Protein AF-A6R7J9-F1 (afdb_monomer_lite)

Sequence (308 aa):
MDLDALAGVVAYAHTGDSVMTVTAAVDRITIEHTLKEICDLELSGQVTYATGRSSMEISLQVAKAPVNGQPVKEEDVLITCAFTMVSLDPVTNTPVAVAPLLVETDEERRLFELGEKNYKAKKQLRTRSLLQQTPNDEESDLIHAMWTKEMAYLNPQNPVARPKNLMHMKETILKSAQIMQPQYRNRHNFMIFGGYPAEANIRTSLLLAAGSDNNNSSGGGGGTRKFTKVQVRVDSKVRDAEHTTKKPTGVFHYTFLVEKDVQVMPQSYSDFMIWVDAKRRAQNTNKSLLSGIMEKDSLDGIKEGVTE

Foldseek 3Di:
DVVLVVVVVQVCVQFPPQWDKAFPDWDDKDFPDDDPDDADKDKDKHFLEFPQWFKTKMKIWIFGDDDPPDDTDPNRTGIITITIMGIARLPPRHGGGTDGDDQDDPVSVVSHVVVVVVVVVVVVLVCVQCVNDPDDPVLVVVLVVLVVVVVLCVDPPHPDHDDPQEDEPVVLDDDDDDDDDPVQADPSDNHGRPVVVVVVQVVRQVCSLVVVPPDDDDDDDPDDQAKAKDKDKDWDWDADPVDRDIDTPDIDIDIDIHSDRHAYGYDDPVSSSVLVSSVVVLVVVVVVVVVPDDDPVVCVRYDHNSHD

Structure (mmCIF, N/CA/C/O backbone):
data_AF-A6R7J9-F1
#
_entry.id   AF-A6R7J9-F1
#
loop_
_atom_site.group_PDB
_atom_site.id
_atom_site.type_symbol
_atom_site.label_atom_id
_atom_site.label_alt_id
_atom_site.label_comp_id
_atom_site.label_asym_id
_atom_site.label_entity_id
_atom_site.label_seq_id
_atom_site.pdbx_PDB_ins_code
_atom_site.Cartn_x
_atom_site.Cartn_y
_atom_site.Cartn_z
_atom_site.occupancy
_atom_site.B_iso_or_equiv
_atom_site.auth_seq_id
_atom_site.auth_comp_id
_atom_site.auth_asym_id
_atom_site.auth_atom_id
_atom_site.pdbx_PDB_model_num
ATOM 1 N N . MET A 1 1 ? -14.484 0.345 -3.085 1.00 52.28 1 MET A N 1
ATOM 2 C CA . MET A 1 1 ? -14.745 1.626 -2.392 1.00 52.28 1 MET A CA 1
ATOM 3 C C . MET A 1 1 ? -14.965 1.431 -0.890 1.00 52.28 1 MET A C 1
ATOM 5 O O . MET A 1 1 ? -14.496 2.254 -0.113 1.00 52.28 1 MET A O 1
ATOM 9 N N . ASP A 1 2 ? -15.595 0.330 -0.479 1.00 73.81 2 ASP A N 1
ATOM 10 C CA . ASP A 1 2 ? -16.155 0.202 0.875 1.00 73.81 2 ASP A CA 1
ATOM 11 C C . ASP A 1 2 ? -15.130 -0.033 1.991 1.00 73.81 2 ASP A C 1
ATOM 13 O O . ASP A 1 2 ? -15.358 0.401 3.111 1.00 73.81 2 ASP A O 1
ATOM 17 N N . LEU A 1 3 ? -13.964 -0.624 1.698 1.00 85.06 3 LEU A N 1
ATOM 18 C CA . LEU A 1 3 ? -12.911 -0.846 2.704 1.00 85.06 3 LEU A CA 1
ATOM 19 C C . LEU A 1 3 ? -12.325 0.462 3.259 1.00 85.06 3 LEU A C 1
ATOM 21 O O . LEU A 1 3 ? -12.214 0.626 4.466 1.00 85.06 3 LEU A O 1
ATOM 25 N N . ASP A 1 4 ? -11.981 1.417 2.393 1.00 85.94 4 ASP A N 1
ATOM 26 C CA . ASP A 1 4 ? -11.445 2.720 2.826 1.00 85.94 4 ASP A CA 1
ATOM 27 C C . ASP A 1 4 ? -12.518 3.543 3.559 1.00 85.94 4 ASP A C 1
ATOM 29 O O . ASP A 1 4 ? -12.237 4.201 4.559 1.00 85.94 4 ASP A O 1
ATOM 33 N N . ALA A 1 5 ? -13.773 3.452 3.106 1.00 85.44 5 ALA A N 1
ATOM 34 C CA . ALA A 1 5 ? -14.902 4.083 3.779 1.00 85.44 5 ALA A CA 1
ATOM 35 C C . ALA A 1 5 ? -15.141 3.478 5.173 1.00 85.44 5 ALA A C 1
ATOM 37 O O . ALA A 1 5 ? -15.298 4.227 6.135 1.00 85.44 5 ALA A O 1
ATOM 38 N N . LEU A 1 6 ? -15.099 2.147 5.302 1.00 90.19 6 LEU A N 1
ATOM 39 C CA . LEU A 1 6 ? -15.222 1.448 6.580 1.00 90.19 6 LEU A CA 1
ATOM 40 C C . LEU A 1 6 ? -14.063 1.786 7.520 1.00 90.19 6 LEU A C 1
ATOM 42 O O . LEU A 1 6 ? -14.310 2.081 8.685 1.00 90.19 6 LEU A O 1
ATOM 46 N N . ALA A 1 7 ? -12.820 1.826 7.024 1.00 90.88 7 ALA A N 1
ATOM 47 C CA . ALA A 1 7 ? -11.679 2.306 7.808 1.00 90.88 7 ALA A CA 1
ATOM 48 C C . ALA A 1 7 ? -11.922 3.731 8.323 1.00 90.88 7 ALA A C 1
ATOM 50 O O . ALA A 1 7 ? -11.661 4.019 9.488 1.00 90.88 7 ALA A O 1
ATOM 51 N N . GLY A 1 8 ? -12.474 4.608 7.480 1.00 89.50 8 GLY A N 1
ATOM 52 C CA . GLY A 1 8 ? -12.916 5.941 7.876 1.00 89.50 8 GLY A CA 1
ATOM 53 C C . GLY A 1 8 ? -13.951 5.912 9.000 1.00 89.50 8 GLY A C 1
ATOM 54 O O . GLY A 1 8 ? -13.771 6.594 10.003 1.00 89.50 8 GLY A O 1
ATOM 55 N N . VAL A 1 9 ? -15.006 5.104 8.872 1.00 90.62 9 VAL A N 1
ATOM 56 C CA . VAL A 1 9 ? -16.062 4.975 9.892 1.00 90.62 9 VAL A CA 1
ATOM 57 C C . VAL A 1 9 ? -15.499 4.466 11.220 1.00 90.62 9 VAL A C 1
ATOM 59 O O . VAL A 1 9 ? -15.785 5.053 12.259 1.00 90.62 9 VAL A O 1
ATOM 62 N N . VAL A 1 10 ? -14.656 3.430 11.195 1.00 93.06 10 VAL A N 1
ATOM 63 C CA . VAL A 1 10 ? -14.009 2.877 12.397 1.00 93.06 10 VAL A CA 1
ATOM 64 C C . VAL A 1 10 ? -13.070 3.905 13.036 1.00 93.06 10 VAL A C 1
ATOM 66 O O . VAL A 1 10 ? -13.079 4.077 14.253 1.00 93.06 10 VAL A O 1
ATOM 69 N N . ALA A 1 11 ? -12.306 4.644 12.228 1.00 92.19 11 ALA A N 1
ATOM 70 C CA . ALA A 1 11 ? -11.485 5.750 12.712 1.00 92.19 11 ALA A CA 1
ATOM 71 C C . ALA A 1 11 ? -12.328 6.819 13.415 1.00 92.19 11 ALA A C 1
ATOM 73 O O . ALA A 1 11 ? -11.995 7.223 14.525 1.00 92.19 11 ALA A O 1
ATOM 74 N N . TYR A 1 12 ? -13.412 7.272 12.780 1.00 91.44 12 TYR A N 1
ATOM 75 C CA . TYR A 1 12 ? -14.296 8.289 13.347 1.00 91.44 12 TYR A CA 1
ATOM 76 C C . TYR A 1 12 ? -15.001 7.799 14.613 1.00 91.44 12 TYR A C 1
ATOM 78 O O . TYR A 1 12 ? -15.147 8.577 15.552 1.00 91.44 12 TYR A O 1
ATOM 86 N N . ALA A 1 13 ? -15.360 6.515 14.689 1.00 92.50 13 ALA A N 1
ATOM 87 C CA . ALA A 1 13 ? -15.897 5.916 15.907 1.00 92.50 13 ALA A CA 1
ATOM 88 C C . ALA A 1 13 ? -14.896 5.978 17.077 1.00 92.50 13 ALA A C 1
ATOM 90 O O . ALA A 1 13 ? -15.306 6.182 18.216 1.00 92.50 13 ALA A O 1
ATOM 91 N N . HIS A 1 14 ? -13.590 5.859 16.801 1.00 91.88 14 HIS A N 1
ATOM 92 C CA . HIS A 1 14 ? -12.535 5.965 17.816 1.00 91.88 14 HIS A CA 1
ATOM 93 C C . HIS A 1 14 ? -12.186 7.412 18.186 1.00 91.88 14 HIS A C 1
ATOM 95 O O . HIS A 1 14 ? -11.972 7.728 19.354 1.00 91.88 14 HIS A O 1
ATOM 101 N N . THR A 1 15 ? -12.092 8.310 17.203 1.00 90.25 15 THR A N 1
ATOM 102 C CA . THR A 1 15 ? -11.601 9.681 17.429 1.00 90.25 15 THR A CA 1
ATOM 103 C C . THR A 1 15 ? -12.690 10.699 17.739 1.00 90.25 15 THR A C 1
ATOM 105 O O . THR A 1 15 ? -12.388 11.767 18.269 1.00 90.25 15 THR A O 1
ATOM 108 N N . GLY A 1 16 ? -13.937 10.397 17.382 1.00 87.12 16 GLY A N 1
ATOM 109 C CA . GLY A 1 16 ? -15.054 11.334 17.407 1.00 87.12 16 GLY A CA 1
ATOM 110 C C . GLY A 1 16 ? -15.027 12.366 16.272 1.00 87.12 16 GLY A C 1
ATOM 111 O O . GLY A 1 16 ? -14.099 12.419 15.460 1.00 87.12 16 GLY A O 1
ATOM 112 N N . ASP A 1 17 ? -16.060 13.212 16.250 1.00 82.56 17 ASP A N 1
ATOM 113 C CA . ASP A 1 17 ? -16.329 14.197 15.187 1.00 82.56 17 ASP A CA 1
ATOM 114 C C . ASP A 1 17 ? -15.496 15.487 15.291 1.00 82.56 17 ASP A C 1
ATOM 116 O O . ASP A 1 17 ? -15.553 16.348 14.412 1.00 82.56 17 ASP A O 1
ATOM 120 N N . SER A 1 18 ? -14.734 15.662 16.373 1.00 83.88 18 SER A N 1
ATOM 121 C CA . SER A 1 18 ? -13.951 16.881 16.623 1.00 83.88 18 SER A CA 1
ATOM 122 C C . SER A 1 18 ? -12.690 16.985 15.764 1.00 83.88 18 SER A C 1
ATOM 124 O O . SER A 1 18 ? -12.116 18.069 15.642 1.00 83.88 18 SER A O 1
ATOM 126 N N . VAL A 1 19 ? -12.254 15.876 15.163 1.00 87.38 19 VAL A N 1
ATOM 127 C CA . VAL A 1 19 ? -11.051 15.801 14.332 1.00 87.38 19 VAL A CA 1
ATOM 128 C C . VAL A 1 19 ? -11.388 15.321 12.928 1.00 87.38 19 VAL A C 1
ATOM 130 O O . VAL A 1 19 ? -12.309 14.541 12.708 1.00 87.38 19 VAL A O 1
ATOM 133 N N . MET A 1 20 ? -10.608 15.768 11.951 1.00 87.81 20 MET A N 1
ATOM 134 C CA . MET A 1 20 ? -10.678 15.256 10.591 1.00 87.81 20 MET A CA 1
ATOM 135 C C . MET A 1 20 ? -9.755 14.049 10.461 1.00 87.81 20 MET A C 1
ATOM 137 O O . MET A 1 20 ? -8.537 14.187 10.569 1.00 87.81 20 MET A O 1
ATOM 141 N N . THR A 1 21 ? -10.309 12.879 10.159 1.00 87.56 21 THR A N 1
ATOM 142 C CA . THR A 1 21 ? -9.498 11.688 9.898 1.00 87.56 21 THR A CA 1
ATOM 143 C C . THR A 1 21 ? -9.326 11.456 8.401 1.00 87.56 21 THR A C 1
ATOM 145 O O . THR A 1 21 ? -10.279 11.503 7.622 1.00 87.56 21 THR A O 1
ATOM 148 N N . VAL A 1 22 ? -8.080 11.226 7.987 1.00 86.56 22 VAL A N 1
ATOM 149 C CA . VAL A 1 22 ? -7.712 10.963 6.593 1.00 86.56 22 VAL A CA 1
ATOM 150 C C . VAL A 1 22 ? -6.928 9.663 6.458 1.00 86.56 22 VAL A C 1
ATOM 152 O O . VAL A 1 22 ? -6.146 9.292 7.337 1.00 86.56 22 VAL A O 1
ATOM 155 N N . THR A 1 23 ? -7.101 8.990 5.322 1.00 87.88 23 THR A N 1
ATOM 156 C CA . THR A 1 23 ? -6.300 7.819 4.955 1.00 87.88 23 THR A CA 1
ATOM 157 C C . THR A 1 23 ? -4.888 8.264 4.595 1.00 87.88 23 THR A C 1
ATOM 159 O O . THR A 1 23 ? -4.680 8.960 3.600 1.00 87.88 23 THR A O 1
ATOM 162 N N . ALA A 1 24 ? -3.903 7.868 5.401 1.00 86.50 24 ALA A N 1
ATOM 163 C CA . ALA A 1 24 ? -2.502 8.200 5.158 1.00 86.50 24 ALA A CA 1
ATOM 164 C C . ALA A 1 24 ? -1.786 7.122 4.340 1.00 86.50 24 ALA A C 1
ATOM 166 O O . ALA A 1 24 ? -0.946 7.441 3.498 1.00 86.50 24 ALA A O 1
ATOM 167 N N . ALA A 1 25 ? -2.108 5.851 4.581 1.00 84.31 25 ALA A N 1
ATOM 168 C CA . ALA A 1 25 ? -1.618 4.743 3.778 1.00 84.31 25 ALA A CA 1
ATOM 169 C C . ALA A 1 25 ? -2.614 3.585 3.788 1.00 84.31 25 ALA A C 1
ATOM 171 O O . ALA A 1 25 ? -3.187 3.251 4.823 1.00 84.31 25 ALA A O 1
ATOM 172 N N . VAL A 1 26 ? -2.764 2.948 2.632 1.00 84.44 26 VAL A N 1
ATOM 173 C CA . VAL A 1 26 ? -3.298 1.590 2.541 1.00 84.44 26 VAL A CA 1
ATOM 174 C C . VAL A 1 26 ? -2.088 0.675 2.649 1.00 84.44 26 VAL A C 1
ATOM 176 O O . VAL A 1 26 ? -1.188 0.778 1.814 1.00 84.44 26 VAL A O 1
ATOM 179 N N . ASP A 1 27 ? -2.016 -0.135 3.703 1.00 79.62 27 ASP A N 1
ATOM 180 C CA . ASP A 1 27 ? -0.837 -0.954 3.966 1.00 79.62 27 ASP A CA 1
ATOM 181 C C . ASP A 1 27 ? -0.870 -2.217 3.101 1.00 79.62 27 ASP A C 1
ATOM 183 O O . ASP A 1 27 ? -0.599 -2.171 1.900 1.00 79.62 27 ASP A O 1
ATOM 187 N N . ARG A 1 28 ? -1.199 -3.367 3.693 1.00 77.69 28 ARG A N 1
ATOM 188 C CA . ARG A 1 28 ? -1.314 -4.629 2.969 1.00 77.69 28 ARG A CA 1
ATOM 189 C C . ARG A 1 28 ? -2.776 -5.014 2.851 1.00 77.69 28 ARG A C 1
ATOM 191 O O . ARG A 1 28 ? -3.494 -4.975 3.842 1.00 77.69 28 ARG A O 1
ATOM 198 N N . ILE A 1 29 ? -3.169 -5.413 1.647 1.00 85.88 29 ILE A N 1
ATOM 199 C CA . ILE A 1 29 ? -4.417 -6.118 1.371 1.00 85.88 29 ILE A CA 1
ATOM 200 C C . ILE A 1 29 ? -4.014 -7.534 0.966 1.00 85.88 29 ILE A C 1
ATOM 202 O O . ILE A 1 29 ? -3.345 -7.710 -0.055 1.00 85.88 29 ILE A O 1
ATOM 206 N N . THR A 1 30 ? -4.368 -8.518 1.784 1.00 85.06 30 THR A N 1
ATOM 207 C CA . THR A 1 30 ? -4.180 -9.939 1.489 1.00 85.06 30 THR A CA 1
ATOM 208 C C . THR A 1 30 ? -5.519 -10.523 1.077 1.00 85.06 30 THR A C 1
ATOM 210 O O . THR A 1 30 ? -6.517 -10.308 1.757 1.00 85.06 30 THR A O 1
ATOM 213 N N . ILE A 1 31 ? -5.538 -11.241 -0.042 1.00 84.69 31 ILE A N 1
ATOM 214 C CA . ILE A 1 31 ? -6.676 -12.068 -0.443 1.00 84.69 31 ILE A CA 1
ATOM 215 C C . ILE A 1 31 ? -6.338 -13.479 0.032 1.00 84.69 31 ILE A C 1
ATOM 217 O O . ILE A 1 31 ? -5.467 -14.112 -0.560 1.00 84.69 31 ILE A O 1
ATOM 221 N N . GLU A 1 32 ? -6.968 -13.917 1.117 1.00 83.81 32 GLU A N 1
ATOM 222 C CA . GLU A 1 32 ? -6.729 -15.234 1.723 1.00 83.81 32 GLU A CA 1
ATOM 223 C C . GLU A 1 32 ? -7.465 -16.316 0.921 1.00 83.81 32 GLU A C 1
ATOM 225 O O . GLU A 1 32 ? -6.881 -17.311 0.495 1.00 83.81 32 GLU A O 1
ATOM 230 N N . HIS A 1 33 ? -8.741 -16.068 0.609 1.00 83.69 33 HIS A N 1
ATOM 231 C CA . HIS A 1 33 ? -9.587 -16.997 -0.131 1.00 83.69 33 HIS A CA 1
ATOM 232 C C . HIS A 1 33 ? -10.276 -16.300 -1.306 1.00 83.69 33 HIS A C 1
ATOM 234 O O . HIS A 1 33 ? -10.778 -15.181 -1.208 1.00 83.69 33 HIS A O 1
ATOM 240 N N . THR A 1 34 ? -10.309 -16.977 -2.457 1.00 80.56 34 THR A N 1
ATOM 241 C CA . THR A 1 34 ? -10.980 -16.454 -3.655 1.00 80.56 34 THR A CA 1
ATOM 242 C C . THR A 1 34 ? -12.487 -16.665 -3.557 1.00 80.56 34 THR A C 1
ATOM 244 O O . THR A 1 34 ? -12.948 -17.767 -3.254 1.00 80.56 34 THR A O 1
ATOM 247 N N . LEU A 1 35 ? -13.260 -15.631 -3.889 1.00 79.50 35 LEU A N 1
ATOM 248 C CA . LEU A 1 35 ? -14.710 -15.728 -4.013 1.00 79.50 35 LEU A CA 1
ATOM 249 C C . LEU A 1 35 ? -15.073 -16.580 -5.243 1.00 79.50 35 LEU A C 1
ATOM 251 O O . LEU A 1 35 ? -14.838 -16.168 -6.377 1.00 79.50 35 LEU A O 1
ATOM 255 N N . LYS A 1 36 ? -15.618 -17.780 -5.020 1.00 78.19 36 LYS A N 1
ATOM 256 C CA . LYS A 1 36 ? -16.037 -18.706 -6.093 1.00 78.19 36 LYS A CA 1
ATOM 257 C C . LYS A 1 36 ? -17.532 -18.642 -6.401 1.00 78.19 36 LYS A C 1
ATOM 259 O O . LYS A 1 36 ? -17.952 -19.051 -7.478 1.00 78.19 36 LYS A O 1
ATOM 264 N N . GLU A 1 37 ? -18.322 -18.140 -5.461 1.00 83.19 37 GLU A N 1
ATOM 265 C CA . GLU A 1 37 ? -19.782 -18.184 -5.483 1.00 83.19 37 GLU A CA 1
ATOM 266 C C . GLU A 1 37 ? -20.348 -16.812 -5.114 1.00 83.19 37 GLU A C 1
ATOM 268 O O . GLU A 1 37 ? -19.687 -16.017 -4.445 1.00 83.19 37 GLU A O 1
ATOM 273 N N . ILE A 1 38 ? -21.572 -16.528 -5.562 1.00 85.50 38 ILE A N 1
ATOM 274 C CA . ILE A 1 38 ? -22.293 -15.316 -5.171 1.00 85.50 38 ILE A CA 1
ATOM 275 C C . ILE A 1 38 ? -22.791 -15.528 -3.741 1.00 85.50 38 ILE A C 1
ATOM 277 O O . ILE A 1 38 ? -23.627 -16.397 -3.504 1.00 85.50 38 ILE A O 1
ATOM 281 N N . CYS A 1 39 ? -22.285 -14.740 -2.800 1.00 84.25 39 CYS A N 1
ATOM 282 C CA . CYS A 1 39 ? -22.719 -14.759 -1.409 1.00 84.25 39 CYS A CA 1
ATOM 283 C C . CYS A 1 39 ? -22.726 -13.344 -0.829 1.00 84.25 39 CYS A C 1
ATOM 285 O O . CYS A 1 39 ? -22.049 -12.448 -1.342 1.00 84.25 39 CYS A O 1
ATOM 287 N N . ASP A 1 40 ? -23.463 -13.168 0.262 1.00 88.06 40 ASP A N 1
ATOM 288 C CA . ASP A 1 40 ? -23.406 -11.942 1.046 1.00 88.06 40 ASP A CA 1
ATOM 289 C C . ASP A 1 40 ? -22.048 -11.842 1.751 1.00 88.06 40 ASP A C 1
ATOM 291 O O . ASP A 1 40 ? -21.450 -12.852 2.140 1.00 88.06 40 ASP A O 1
ATOM 295 N N . LEU A 1 41 ? -21.542 -10.618 1.883 1.00 88.81 41 LEU A N 1
ATOM 296 C CA . LEU A 1 41 ? -20.253 -10.328 2.499 1.00 88.81 41 LEU A CA 1
ATOM 297 C C . LEU A 1 41 ? -20.457 -9.498 3.759 1.00 88.81 41 LEU A C 1
ATOM 299 O O . LEU A 1 41 ? -21.174 -8.498 3.743 1.00 88.81 41 LEU A O 1
ATOM 303 N N . GLU A 1 42 ? -19.776 -9.889 4.826 1.00 89.56 42 GLU A N 1
ATOM 304 C CA . GLU A 1 42 ? -19.659 -9.105 6.046 1.00 89.56 42 GLU A CA 1
ATOM 305 C C . GLU A 1 42 ? -18.307 -8.387 6.043 1.00 89.56 42 GLU A C 1
ATOM 307 O O . GLU A 1 42 ? -17.259 -9.002 5.828 1.00 89.56 42 GLU A O 1
ATOM 312 N N . LEU A 1 43 ? -18.335 -7.071 6.260 1.00 90.62 43 LEU A N 1
ATOM 313 C CA . LEU A 1 43 ? -17.134 -6.265 6.431 1.00 90.62 43 LEU A CA 1
ATOM 314 C C . LEU A 1 43 ? -17.048 -5.840 7.896 1.00 90.62 43 LEU A C 1
ATOM 316 O O . LEU A 1 43 ? -17.917 -5.117 8.385 1.00 90.62 43 LEU A O 1
ATOM 320 N N . SER A 1 44 ? -15.984 -6.249 8.574 1.00 90.88 44 SER A N 1
ATOM 321 C CA . SER A 1 44 ? -15.705 -5.891 9.962 1.00 90.88 44 SER A CA 1
ATOM 322 C C . SER A 1 44 ? -14.373 -5.152 10.066 1.00 90.88 44 SER A C 1
ATOM 324 O O . SER A 1 44 ? -13.518 -5.212 9.176 1.00 90.88 44 SER A O 1
ATOM 326 N N . GLY A 1 45 ? -14.205 -4.383 11.138 1.00 91.62 45 GLY A N 1
ATOM 327 C CA . GLY A 1 45 ? -13.031 -3.545 11.312 1.00 91.62 45 GLY A CA 1
ATOM 328 C C . GLY A 1 45 ? -12.811 -3.114 12.748 1.00 91.62 45 GLY A C 1
ATOM 329 O O . GLY A 1 45 ? -13.768 -2.836 13.465 1.00 91.62 45 GLY A O 1
ATOM 330 N N . GLN A 1 46 ? -11.546 -3.025 13.148 1.00 92.62 46 GLN A N 1
ATOM 331 C CA . GLN A 1 46 ? -11.152 -2.592 14.485 1.00 92.62 46 GLN A CA 1
ATOM 332 C C . GLN A 1 46 ? -9.822 -1.840 14.469 1.00 92.62 46 GLN A C 1
ATOM 334 O O . GLN A 1 46 ? -8.962 -2.063 13.611 1.00 92.62 46 GLN A O 1
ATOM 339 N N . VAL A 1 47 ? -9.637 -0.949 15.442 1.00 93.62 47 VAL A N 1
ATOM 340 C CA . VAL A 1 47 ? -8.361 -0.256 15.639 1.00 93.62 47 VAL A CA 1
ATOM 341 C C . VAL A 1 47 ? -7.407 -1.212 16.349 1.00 93.62 47 VAL A C 1
ATOM 343 O O . VAL A 1 47 ? -7.615 -1.552 17.508 1.00 93.62 47 VAL A O 1
ATOM 346 N N . THR A 1 48 ? -6.359 -1.659 15.660 1.00 91.81 48 THR A N 1
ATOM 347 C CA . THR A 1 48 ? -5.403 -2.633 16.214 1.00 91.81 48 THR A CA 1
ATOM 348 C C . THR A 1 48 ? -4.218 -1.976 16.897 1.00 91.81 48 THR A C 1
ATOM 350 O O . THR A 1 48 ? -3.613 -2.567 17.785 1.00 91.81 48 THR A O 1
ATOM 353 N N . TYR A 1 49 ? -3.867 -0.752 16.507 1.00 91.69 49 TYR A N 1
ATOM 354 C CA . TYR A 1 49 ? -2.760 -0.034 17.125 1.00 91.69 49 TYR A CA 1
ATOM 355 C C . TYR A 1 49 ? -2.949 1.475 17.018 1.00 91.69 49 TYR A C 1
ATOM 357 O O . TYR A 1 49 ? -3.236 2.007 15.950 1.00 91.69 49 TYR A O 1
ATOM 365 N N . ALA A 1 50 ? -2.728 2.193 18.115 1.00 91.62 50 ALA A N 1
ATOM 366 C CA . ALA A 1 50 ? -2.735 3.650 18.143 1.00 91.62 50 ALA A CA 1
ATOM 367 C C . ALA A 1 50 ? -1.398 4.146 18.692 1.00 91.62 50 ALA A C 1
ATOM 369 O O . ALA A 1 50 ? -0.958 3.739 19.763 1.00 91.62 50 ALA A O 1
ATOM 370 N N . THR A 1 51 ? -0.745 5.056 17.969 1.00 85.81 51 THR A N 1
ATOM 371 C CA . THR A 1 51 ? 0.584 5.560 18.366 1.00 85.81 51 THR A CA 1
ATOM 372 C C . THR A 1 51 ? 0.564 6.502 19.573 1.00 85.81 51 THR A C 1
ATOM 374 O O . THR A 1 51 ? 1.631 6.876 20.056 1.00 85.81 51 THR A O 1
ATOM 377 N N . GLY A 1 52 ? -0.613 6.980 19.995 1.00 79.62 52 GLY A N 1
ATOM 378 C CA . GLY A 1 52 ? -0.760 8.069 20.973 1.00 79.62 52 GLY A CA 1
ATOM 379 C C . GLY A 1 52 ? -0.303 9.446 20.461 1.00 79.62 52 GLY A C 1
ATOM 380 O O . GLY A 1 52 ? -0.323 10.429 21.195 1.00 79.62 52 GLY A O 1
ATOM 381 N N . ARG A 1 53 ? 0.126 9.531 19.194 1.00 88.00 53 ARG A N 1
ATOM 382 C CA . ARG A 1 53 ? 0.263 10.778 18.430 1.00 88.00 53 ARG A CA 1
ATOM 383 C C . ARG A 1 53 ? -0.913 10.859 17.473 1.00 88.00 53 ARG A C 1
ATOM 385 O O . ARG A 1 53 ? -2.028 10.696 17.918 1.00 88.00 53 ARG A O 1
ATOM 392 N N . SER A 1 54 ? -0.706 11.069 16.184 1.00 91.25 54 SER A N 1
ATOM 393 C CA . SER A 1 54 ? -1.802 11.293 15.244 1.00 91.25 54 SER A CA 1
ATOM 394 C C . SER A 1 54 ? -2.189 10.094 14.398 1.00 91.25 54 SER A C 1
ATOM 396 O O . SER A 1 54 ? -3.169 10.184 13.671 1.00 91.25 54 SER A O 1
ATOM 398 N N . SER A 1 55 ? -1.433 8.994 14.443 1.00 91.69 55 SER A N 1
ATOM 399 C CA . SER A 1 55 ? -1.669 7.840 13.573 1.00 91.69 55 SER A CA 1
ATOM 400 C C . SER A 1 55 ? -2.223 6.638 14.322 1.00 91.69 55 SER A C 1
ATOM 402 O O . SER A 1 55 ? -1.741 6.306 15.414 1.00 91.69 55 SER A O 1
ATOM 404 N N . MET A 1 56 ? -3.150 5.948 13.667 1.00 93.44 56 MET A N 1
ATOM 405 C CA . MET A 1 56 ? -3.728 4.679 14.097 1.00 93.44 56 MET A CA 1
ATOM 406 C C . MET A 1 56 ? -3.744 3.678 12.935 1.00 93.44 56 MET A C 1
ATOM 408 O O . MET A 1 56 ? -3.886 4.062 11.775 1.00 93.44 56 MET A O 1
ATOM 412 N N . GLU A 1 57 ? -3.563 2.404 13.253 1.00 92.94 57 GLU A N 1
ATOM 413 C CA . GLU A 1 57 ? -3.712 1.271 12.348 1.00 92.94 57 GLU A CA 1
ATOM 414 C C . GLU A 1 57 ? -5.084 0.640 12.579 1.00 92.94 57 GLU A C 1
ATOM 416 O O . GLU A 1 57 ? -5.456 0.329 13.713 1.00 92.94 57 GLU A O 1
ATOM 421 N N . ILE A 1 58 ? -5.829 0.476 11.494 1.00 93.12 58 ILE A N 1
ATOM 422 C CA . ILE A 1 58 ? -7.145 -0.149 11.471 1.00 93.12 58 ILE A CA 1
ATOM 423 C C . ILE A 1 58 ? -7.019 -1.422 10.660 1.00 93.12 58 ILE A C 1
ATOM 425 O O . ILE A 1 58 ? -6.670 -1.367 9.480 1.00 93.12 58 ILE A O 1
ATOM 429 N N . SER A 1 59 ? -7.301 -2.553 11.295 1.00 91.94 59 SER A N 1
ATOM 430 C CA . SER A 1 59 ? -7.385 -3.835 10.606 1.00 91.94 59 SER A CA 1
ATOM 431 C C . SER A 1 59 ? -8.832 -4.096 10.232 1.00 91.94 59 SER A C 1
ATOM 433 O O . SER A 1 59 ? -9.728 -3.982 11.066 1.00 91.94 59 SER A O 1
ATOM 435 N N . LEU A 1 60 ? -9.045 -4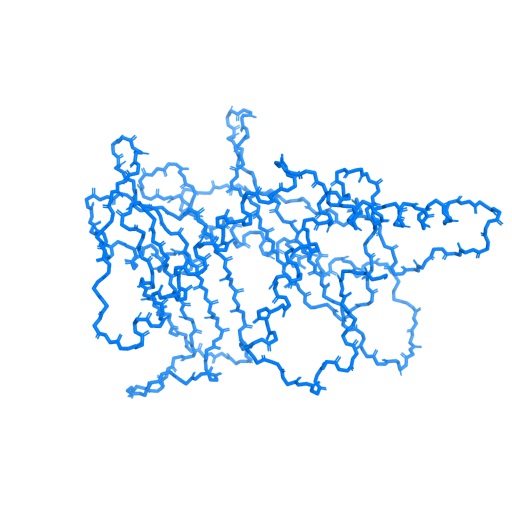.422 8.966 1.00 91.81 60 LEU A N 1
ATOM 436 C CA . LEU A 1 60 ? -10.330 -4.768 8.393 1.00 91.81 60 LEU A CA 1
ATOM 437 C C . LEU A 1 60 ? -10.296 -6.203 7.885 1.00 91.81 60 LEU A C 1
ATOM 439 O O . LEU A 1 60 ? -9.271 -6.694 7.400 1.00 91.81 60 LEU A O 1
ATOM 443 N N . GLN A 1 61 ? -11.455 -6.835 7.947 1.00 91.06 61 GLN A N 1
ATOM 444 C CA . GLN A 1 61 ? -11.679 -8.189 7.492 1.00 91.06 61 GLN A CA 1
ATOM 445 C C . GLN A 1 61 ? -12.944 -8.217 6.637 1.00 91.06 61 GLN A C 1
ATOM 447 O O . GLN A 1 61 ? -13.959 -7.613 6.980 1.00 91.06 61 GLN A O 1
ATOM 452 N N . VAL A 1 62 ? -12.873 -8.909 5.505 1.00 90.69 62 VAL A N 1
ATOM 453 C CA . VAL A 1 62 ? -14.031 -9.224 4.667 1.00 90.69 62 VAL A CA 1
ATOM 454 C C . VAL A 1 62 ? -14.207 -10.723 4.692 1.00 90.69 62 VAL A C 1
ATOM 456 O O . VAL A 1 62 ? -13.307 -11.454 4.274 1.00 90.69 62 VAL A O 1
ATOM 459 N N . ALA A 1 63 ? -15.363 -11.169 5.157 1.00 90.62 63 ALA A N 1
ATOM 460 C CA . ALA A 1 63 ? -15.713 -12.574 5.207 1.00 90.62 63 ALA A CA 1
ATOM 461 C C . ALA A 1 63 ? -17.049 -12.832 4.517 1.00 90.62 63 ALA A C 1
ATOM 463 O O . ALA A 1 63 ? -17.833 -11.910 4.282 1.00 90.62 63 ALA A O 1
ATOM 464 N N . LYS A 1 64 ? -17.318 -14.094 4.181 1.00 89.19 64 LYS A N 1
ATOM 465 C CA . LYS A 1 64 ? -18.680 -14.495 3.818 1.00 89.19 64 LYS A CA 1
ATOM 466 C C . LYS A 1 64 ? -19.590 -14.268 5.018 1.00 89.19 64 LYS A C 1
ATOM 468 O O . LYS A 1 64 ? -19.212 -14.608 6.137 1.00 89.19 64 LYS A O 1
ATOM 473 N N . ALA A 1 65 ? -20.771 -13.709 4.775 1.00 85.38 65 ALA A N 1
ATOM 474 C CA . ALA A 1 65 ? -21.742 -13.472 5.829 1.00 85.38 65 ALA A CA 1
ATOM 475 C C . ALA A 1 65 ? -22.099 -14.815 6.499 1.00 85.38 65 ALA A C 1
ATOM 477 O O . ALA A 1 65 ? -22.596 -15.723 5.819 1.00 85.38 65 ALA A O 1
ATOM 478 N N . PRO A 1 66 ? -21.818 -14.980 7.802 1.00 78.25 66 PRO A N 1
ATOM 479 C CA . PRO A 1 66 ? -22.124 -16.211 8.503 1.00 78.25 66 PRO A CA 1
ATOM 480 C C . PRO A 1 66 ? -23.640 -16.378 8.628 1.00 78.25 66 PRO A C 1
ATOM 482 O O . PRO A 1 66 ? -24.410 -15.414 8.656 1.00 78.25 66 PRO A O 1
ATOM 485 N N . VAL A 1 67 ? -24.091 -17.626 8.754 1.00 78.12 67 VAL A N 1
ATOM 486 C CA . VAL A 1 67 ? -25.482 -17.895 9.135 1.00 78.12 67 VAL A CA 1
ATOM 487 C C . VAL A 1 67 ? -25.713 -17.312 10.534 1.00 78.12 67 VAL A C 1
ATOM 489 O O . VAL A 1 67 ? -24.915 -17.558 11.440 1.00 78.12 67 VAL A O 1
ATOM 492 N N . ASN A 1 68 ? -26.792 -16.532 10.689 1.00 73.50 68 ASN A N 1
ATOM 493 C CA . ASN A 1 68 ? -27.117 -15.737 11.882 1.00 73.50 68 ASN A CA 1
ATOM 494 C C . ASN A 1 68 ? -26.676 -16.389 13.207 1.00 73.50 68 ASN A C 1
ATOM 496 O O . ASN A 1 68 ? -27.217 -17.418 13.613 1.00 73.50 68 ASN A O 1
ATOM 500 N N . GLY A 1 69 ? -25.736 -15.736 13.900 1.00 68.88 69 GLY A N 1
ATOM 501 C CA . GLY A 1 69 ? -25.296 -16.093 15.253 1.00 68.88 69 GLY A CA 1
ATOM 502 C C . GLY A 1 69 ? -24.062 -16.997 15.347 1.00 68.88 69 GLY A C 1
ATOM 503 O O . GLY A 1 69 ? -23.654 -17.313 16.463 1.00 68.88 69 GLY A O 1
ATOM 504 N N . GLN A 1 70 ? -23.455 -17.411 14.229 1.00 74.62 70 GLN A N 1
ATOM 505 C CA . GLN A 1 70 ? -22.171 -18.124 14.242 1.00 74.62 70 GLN A CA 1
ATOM 506 C C . GLN A 1 70 ? -20.987 -17.163 14.061 1.00 74.62 70 GLN A C 1
ATOM 508 O O . GLN A 1 70 ? -21.098 -16.212 13.286 1.00 74.62 70 GLN A O 1
ATOM 513 N N . PRO A 1 71 ? -19.851 -17.399 14.746 1.00 76.88 71 PRO A N 1
ATOM 514 C CA . PRO A 1 71 ? -18.637 -16.642 14.486 1.00 76.88 71 PRO A CA 1
ATOM 515 C C . PRO A 1 71 ? -18.129 -16.934 13.072 1.00 76.88 71 PRO A C 1
ATOM 517 O O . PRO A 1 71 ? -18.254 -18.055 12.569 1.00 76.88 71 PRO A O 1
ATOM 520 N N . VAL A 1 72 ? -17.528 -15.921 12.453 1.00 79.75 72 VAL A N 1
ATOM 521 C CA . VAL A 1 72 ? -16.853 -16.058 11.162 1.00 79.75 72 VAL A CA 1
ATOM 522 C C . VAL A 1 72 ? -15.745 -17.098 11.289 1.00 79.75 72 VAL A C 1
ATOM 524 O O . VAL A 1 72 ? -14.864 -16.986 12.144 1.00 79.75 72 VAL A O 1
ATOM 527 N N . LYS A 1 73 ? -15.782 -18.117 10.434 1.00 82.94 73 LYS A N 1
ATOM 528 C CA . LYS A 1 73 ? -14.714 -19.110 10.361 1.00 82.94 73 LYS A CA 1
ATOM 529 C C . LYS A 1 73 ? -13.541 -18.566 9.557 1.00 82.94 73 LYS A C 1
ATOM 531 O O . LYS A 1 73 ? -13.731 -17.804 8.615 1.00 82.94 73 LYS A O 1
ATOM 536 N N . GLU A 1 74 ? -12.336 -19.034 9.866 1.00 79.69 74 GLU A N 1
ATOM 537 C CA . GLU A 1 74 ? -11.107 -18.627 9.169 1.00 79.69 74 GLU A CA 1
ATOM 538 C C . GLU A 1 74 ? -11.148 -18.939 7.656 1.00 79.69 74 GLU A C 1
ATOM 540 O O . GLU A 1 74 ? -10.679 -18.151 6.840 1.00 79.69 74 GLU A O 1
ATOM 545 N N . GLU A 1 75 ? -11.809 -20.035 7.269 1.00 82.06 75 GLU A N 1
ATOM 546 C CA . GLU A 1 75 ? -12.033 -20.444 5.870 1.00 82.06 75 GLU A CA 1
ATOM 547 C C . GLU A 1 75 ? -12.961 -19.505 5.079 1.00 82.06 75 GLU A C 1
ATOM 549 O O . GLU A 1 75 ? -12.914 -19.457 3.848 1.00 82.06 75 GLU A O 1
ATOM 554 N N . ASP A 1 76 ? -13.800 -18.739 5.778 1.00 85.81 76 ASP A N 1
ATOM 555 C CA . ASP A 1 76 ? -14.734 -17.793 5.171 1.00 85.81 76 ASP A CA 1
ATOM 556 C C . ASP A 1 76 ? -14.144 -16.385 5.051 1.00 85.81 76 ASP A C 1
ATOM 558 O O . ASP A 1 76 ? -14.759 -15.509 4.438 1.00 85.81 76 ASP A O 1
ATOM 562 N N . VAL A 1 77 ? -12.937 -16.167 5.582 1.00 86.94 77 VAL A N 1
ATOM 563 C CA . VAL A 1 77 ? -12.210 -14.901 5.490 1.00 86.94 77 VAL A CA 1
ATOM 564 C C . VAL A 1 77 ? -11.629 -14.759 4.096 1.00 86.94 77 VAL A C 1
ATOM 566 O O . VAL A 1 77 ? -10.720 -15.480 3.703 1.00 86.94 77 VAL A O 1
ATOM 569 N N . LEU A 1 78 ? -12.143 -13.811 3.328 1.00 87.81 78 LEU A N 1
ATOM 570 C CA . LEU A 1 78 ? -11.729 -13.598 1.947 1.00 87.81 78 LEU A CA 1
ATOM 571 C C . LEU A 1 78 ? -10.566 -12.619 1.862 1.00 87.81 78 LEU A C 1
ATOM 573 O O . LEU A 1 78 ? -9.613 -12.844 1.118 1.00 87.81 78 LEU A O 1
ATOM 577 N N . ILE A 1 79 ? -10.661 -11.508 2.594 1.00 89.00 79 ILE A N 1
ATOM 578 C CA . ILE A 1 79 ? -9.703 -10.407 2.512 1.00 89.00 79 ILE A CA 1
ATOM 579 C C . ILE A 1 79 ? -9.375 -9.919 3.915 1.00 89.00 79 ILE A C 1
ATOM 581 O O . ILE A 1 79 ? -10.275 -9.579 4.678 1.00 89.00 79 ILE A O 1
ATOM 585 N N . THR A 1 80 ? -8.086 -9.790 4.204 1.00 89.44 80 THR A N 1
ATOM 586 C CA . THR A 1 80 ? -7.585 -9.099 5.393 1.00 89.44 80 THR A CA 1
ATOM 587 C C . THR A 1 80 ? -6.800 -7.885 4.938 1.00 89.44 80 THR A C 1
ATOM 589 O O . THR A 1 80 ? -5.918 -7.985 4.080 1.00 89.44 80 THR A O 1
ATOM 592 N N . CYS A 1 81 ? -7.094 -6.715 5.492 1.00 89.44 81 CYS A N 1
ATOM 593 C CA . CYS A 1 81 ? -6.360 -5.512 5.142 1.00 89.44 81 CYS A CA 1
ATOM 594 C C . CYS A 1 81 ? -6.103 -4.592 6.324 1.00 89.44 81 CYS A C 1
ATOM 596 O O . CYS A 1 81 ? -6.840 -4.578 7.299 1.00 89.44 81 CYS A O 1
ATOM 598 N N . ALA A 1 82 ? -5.025 -3.818 6.226 1.00 89.75 82 ALA A N 1
ATOM 599 C CA . ALA A 1 82 ? -4.666 -2.819 7.220 1.00 89.75 82 ALA A CA 1
ATOM 600 C C . ALA A 1 82 ? -4.596 -1.429 6.580 1.00 89.75 82 ALA A C 1
ATOM 602 O O . ALA A 1 82 ? -4.028 -1.247 5.497 1.00 89.75 82 ALA A O 1
ATOM 603 N N . PHE A 1 83 ? -5.166 -0.447 7.268 1.00 89.88 83 PHE A N 1
ATOM 604 C CA . PHE A 1 83 ? -5.159 0.959 6.888 1.00 89.88 83 PHE A CA 1
ATOM 605 C C . PHE A 1 83 ? -4.472 1.771 7.976 1.00 89.88 83 PHE A C 1
ATOM 607 O O . PHE A 1 83 ? -4.786 1.645 9.157 1.00 89.88 83 PHE A O 1
ATOM 614 N N . THR A 1 84 ? -3.557 2.649 7.579 1.00 90.62 84 THR A N 1
ATOM 615 C CA . THR A 1 84 ? -3.006 3.664 8.475 1.00 90.62 84 THR A CA 1
ATOM 616 C C . THR A 1 84 ? -3.796 4.956 8.287 1.00 90.62 84 THR A C 1
ATOM 618 O O . THR A 1 84 ? -3.695 5.616 7.246 1.00 90.62 84 THR A O 1
ATOM 621 N N . MET A 1 85 ? -4.548 5.334 9.316 1.00 90.94 85 MET A N 1
ATOM 622 C CA . MET A 1 85 ? -5.327 6.569 9.372 1.00 90.94 85 MET A CA 1
ATOM 623 C C . MET A 1 85 ? -4.597 7.618 10.207 1.00 90.94 85 MET A C 1
ATOM 625 O O . MET A 1 85 ? -3.870 7.286 11.148 1.00 90.94 85 MET A O 1
ATOM 629 N N . VAL A 1 86 ? -4.775 8.892 9.857 1.00 91.62 86 VAL A N 1
ATOM 630 C CA . VAL A 1 86 ? -4.188 10.022 10.585 1.00 91.62 86 VAL A CA 1
ATOM 631 C C . VAL A 1 86 ? -5.260 11.043 10.933 1.00 91.62 86 VAL A C 1
ATOM 633 O O . VAL A 1 86 ? -6.008 11.482 10.061 1.00 91.62 86 VAL A O 1
ATOM 636 N N . SER A 1 87 ? -5.290 11.446 12.200 1.00 91.75 87 SER A N 1
ATOM 637 C CA . SER A 1 87 ? -6.152 12.515 12.698 1.00 91.75 87 SER A CA 1
ATOM 638 C C . SER A 1 87 ? -5.478 13.873 12.556 1.00 91.75 87 SER A C 1
ATOM 640 O O . SER A 1 87 ? -4.328 14.073 12.962 1.00 91.75 87 SER A O 1
ATOM 642 N N . LEU A 1 88 ? -6.217 14.809 11.976 1.00 91.25 88 LEU A N 1
ATOM 643 C CA . LEU A 1 88 ? -5.819 16.182 11.713 1.00 91.25 88 LEU A CA 1
ATOM 644 C C . LEU A 1 88 ? -6.850 17.141 12.314 1.00 91.25 88 LEU A C 1
ATOM 646 O O . LEU A 1 88 ? -8.044 16.850 12.364 1.00 91.25 88 LEU A O 1
ATOM 650 N N . ASP A 1 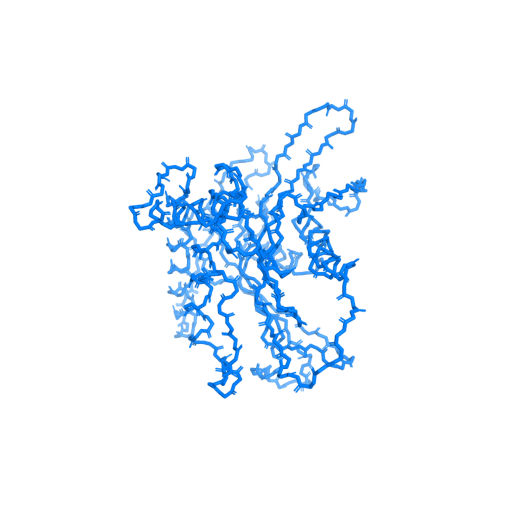89 ? -6.395 18.313 12.729 1.00 90.06 89 ASP A N 1
ATOM 651 C CA . ASP A 1 89 ? -7.269 19.430 13.074 1.00 90.06 89 ASP A CA 1
ATOM 652 C C . ASP A 1 89 ? -7.932 19.957 11.784 1.00 90.06 89 ASP A C 1
ATOM 654 O O . ASP A 1 89 ? -7.216 20.281 10.829 1.00 90.06 89 ASP A O 1
ATOM 658 N N . PRO A 1 90 ? -9.273 20.049 11.718 1.00 85.88 90 PRO A N 1
ATOM 659 C CA . PRO A 1 90 ? -9.987 20.476 10.515 1.00 85.88 90 PRO A CA 1
ATOM 660 C C . PRO A 1 90 ? -9.688 21.923 10.092 1.00 85.88 90 PRO A C 1
ATOM 662 O O . PRO A 1 90 ? -9.827 22.251 8.915 1.00 85.88 90 PRO A O 1
ATOM 665 N N . VAL A 1 91 ? -9.281 22.795 11.019 1.00 86.81 91 VAL A N 1
ATOM 666 C CA . VAL A 1 91 ? -8.978 24.205 10.733 1.00 86.81 91 VAL A CA 1
ATOM 667 C C . VAL A 1 91 ? -7.508 24.366 10.368 1.00 86.81 91 VAL A C 1
ATOM 669 O O . VAL A 1 91 ? -7.176 24.986 9.357 1.00 86.81 91 VAL A O 1
ATOM 672 N N . THR A 1 92 ? -6.609 23.806 11.181 1.00 88.25 92 THR A N 1
ATOM 673 C CA . THR A 1 92 ? -5.163 24.032 11.023 1.00 88.25 92 THR A CA 1
ATOM 674 C C . THR A 1 92 ? -4.473 23.002 10.124 1.00 88.25 92 THR A C 1
ATOM 676 O O . THR A 1 92 ? -3.336 23.225 9.710 1.00 88.25 92 THR A O 1
ATOM 679 N N . ASN A 1 93 ? -5.137 21.886 9.794 1.00 85.62 93 ASN A N 1
ATOM 680 C CA . ASN A 1 93 ? -4.563 20.716 9.113 1.00 85.62 93 ASN A CA 1
ATOM 681 C C . ASN A 1 93 ? -3.319 20.141 9.817 1.00 85.62 93 ASN A C 1
ATOM 683 O O . ASN A 1 93 ? -2.483 19.486 9.188 1.00 85.62 93 ASN A O 1
ATOM 687 N N . THR A 1 94 ? -3.174 20.387 11.122 1.00 89.94 94 THR A N 1
ATOM 688 C CA . THR A 1 94 ? -2.049 19.878 11.912 1.00 89.94 94 THR A CA 1
ATOM 689 C C . THR A 1 94 ? -2.389 18.534 12.561 1.00 89.94 94 THR A C 1
ATOM 691 O O . THR A 1 94 ? -3.557 18.283 12.857 1.00 89.94 94 THR A O 1
ATOM 694 N N . PRO A 1 95 ? -1.411 17.634 12.772 1.00 92.50 95 PRO A N 1
ATOM 695 C CA . PRO A 1 95 ? -1.685 16.336 13.382 1.00 92.50 95 PRO A CA 1
ATOM 696 C C . PRO A 1 95 ? -2.128 16.447 14.847 1.00 92.50 95 PRO A C 1
ATOM 698 O O . PRO A 1 95 ? -1.420 17.042 15.659 1.00 92.50 95 PRO A O 1
ATOM 701 N N . VAL A 1 96 ? -3.258 15.819 15.187 1.00 92.81 96 VAL A N 1
ATOM 702 C CA . VAL A 1 96 ? -3.859 15.833 16.536 1.00 92.81 96 VAL A CA 1
ATOM 703 C C . VAL A 1 96 ? -3.644 14.493 17.226 1.00 92.81 96 VAL A C 1
ATOM 705 O O . VAL A 1 96 ? -3.668 13.454 16.574 1.00 92.81 96 VAL A O 1
ATOM 708 N N . ALA A 1 97 ? -3.418 14.514 18.540 1.00 92.06 97 ALA A N 1
ATOM 709 C CA . ALA A 1 97 ? -3.240 13.301 19.327 1.00 92.06 97 ALA A CA 1
ATOM 710 C C . ALA A 1 97 ? -4.532 12.462 19.392 1.00 92.06 97 ALA A C 1
ATOM 712 O O . ALA A 1 97 ? -5.601 12.993 19.684 1.00 92.06 97 ALA A O 1
ATOM 713 N N . VAL A 1 98 ? -4.419 11.156 19.155 1.00 90.88 98 VAL A N 1
ATOM 714 C CA . VAL A 1 98 ? -5.507 10.176 19.242 1.00 90.88 98 VAL A CA 1
ATOM 715 C C . VAL A 1 98 ? -5.479 9.483 20.596 1.00 90.88 98 VAL A C 1
ATOM 717 O O . VAL A 1 98 ? -4.405 9.258 21.164 1.00 90.88 98 VAL A O 1
ATOM 720 N N . ALA A 1 99 ? -6.657 9.120 21.100 1.00 89.94 99 ALA A N 1
ATOM 721 C CA . ALA A 1 99 ? -6.769 8.382 22.350 1.00 89.94 99 ALA A CA 1
ATOM 722 C C . ALA A 1 99 ? -6.023 7.033 22.250 1.00 89.94 99 ALA A C 1
ATOM 724 O O . ALA A 1 99 ? -6.149 6.342 21.229 1.00 89.94 99 ALA A O 1
ATOM 725 N N . PRO A 1 100 ? -5.227 6.655 23.269 1.00 89.81 100 PRO A N 1
ATOM 726 C CA . PRO A 1 100 ? -4.582 5.349 23.309 1.00 89.81 100 PRO A CA 1
ATOM 727 C C . PRO A 1 100 ? -5.628 4.241 23.467 1.00 89.81 100 PRO A C 1
ATOM 729 O O . PRO A 1 100 ? -6.681 4.450 24.067 1.00 89.81 100 PRO A O 1
ATOM 732 N N . LEU A 1 101 ? -5.321 3.056 22.941 1.00 90.94 101 LEU A N 1
ATOM 733 C CA . LEU A 1 101 ? -6.178 1.885 23.103 1.00 90.94 101 LEU A CA 1
ATOM 734 C C . LEU A 1 101 ? -6.000 1.296 24.501 1.00 90.94 101 LEU A C 1
ATOM 736 O O . LEU A 1 101 ? -4.872 1.095 24.958 1.00 90.94 101 LEU A O 1
ATOM 740 N N . LEU A 1 102 ? -7.120 1.006 25.155 1.00 90.19 102 LEU A N 1
ATOM 741 C CA . LEU A 1 102 ? -7.147 0.159 26.337 1.00 90.19 102 LEU A CA 1
ATOM 742 C C . LEU A 1 102 ? -7.185 -1.288 25.853 1.00 90.19 102 LEU A C 1
ATOM 744 O O . LEU A 1 102 ? -8.057 -1.661 25.079 1.00 90.19 102 LEU A O 1
ATOM 748 N N . VAL A 1 103 ? -6.187 -2.061 26.261 1.00 91.19 103 VAL A N 1
ATOM 749 C CA . VAL A 1 103 ? -6.025 -3.461 25.877 1.00 91.19 103 VAL A CA 1
ATOM 750 C C . VAL A 1 103 ? -6.390 -4.300 27.091 1.00 91.19 103 VAL A C 1
ATOM 752 O O . VAL A 1 103 ? -5.630 -4.326 28.065 1.00 91.19 103 VAL A O 1
ATOM 755 N N . GLU A 1 104 ? -7.548 -4.950 27.052 1.00 91.38 104 GLU A N 1
ATOM 756 C CA . GLU A 1 104 ? -8.091 -5.687 28.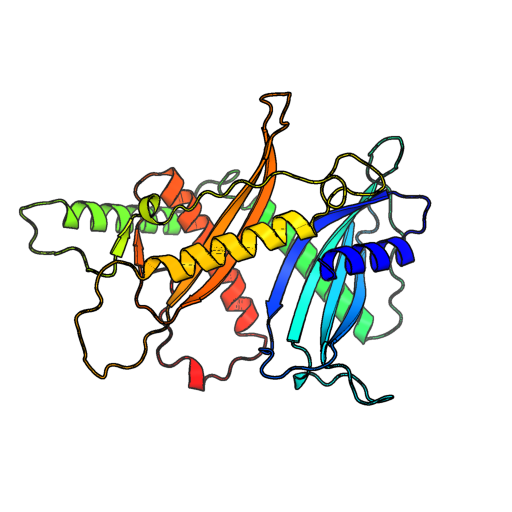196 1.00 91.38 104 GLU A CA 1
ATOM 757 C C . GLU A 1 104 ? -7.853 -7.187 28.043 1.00 91.38 104 GLU A C 1
ATOM 759 O O . GLU A 1 104 ? -7.433 -7.856 28.990 1.00 91.38 104 GLU A O 1
ATOM 764 N N . THR A 1 105 ? -8.064 -7.708 26.837 1.00 93.81 105 THR A N 1
ATOM 765 C CA . THR A 1 105 ? -7.959 -9.139 26.546 1.00 93.81 105 THR A CA 1
ATOM 766 C C . THR A 1 105 ? -6.563 -9.540 26.064 1.00 93.81 105 THR A C 1
ATOM 768 O O . THR A 1 105 ? -5.791 -8.743 25.519 1.00 93.81 105 THR A O 1
ATOM 771 N N . ASP A 1 106 ? -6.225 -10.821 26.230 1.00 91.44 106 ASP A N 1
ATOM 772 C CA . ASP A 1 106 ? -4.967 -11.377 25.716 1.00 91.44 106 ASP A CA 1
ATOM 773 C C . ASP A 1 106 ? 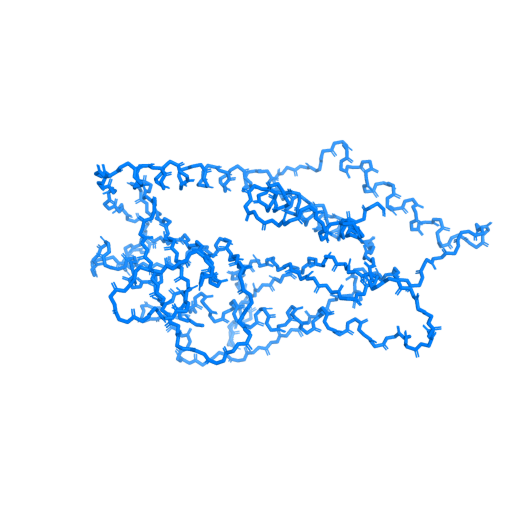-4.889 -11.324 24.183 1.00 91.44 106 ASP A C 1
ATOM 775 O O . ASP A 1 106 ? -3.802 -11.191 23.616 1.00 91.44 106 ASP A O 1
ATOM 779 N N . GLU A 1 107 ? -6.033 -11.415 23.502 1.00 87.62 107 GLU A N 1
ATOM 780 C CA . GLU A 1 107 ? -6.119 -11.312 22.046 1.00 87.62 107 GLU A CA 1
ATOM 781 C C . GLU A 1 107 ? -5.807 -9.891 21.567 1.00 87.62 107 GLU A C 1
ATOM 783 O O . GLU A 1 107 ? -4.919 -9.705 20.731 1.00 87.62 107 GLU A O 1
ATOM 788 N N . GLU A 1 108 ? -6.437 -8.879 22.167 1.00 89.38 108 GLU A N 1
ATOM 789 C CA . GLU A 1 108 ? -6.137 -7.470 21.888 1.00 89.38 108 GLU A CA 1
ATOM 790 C C . GLU A 1 108 ? -4.665 -7.149 22.156 1.00 89.38 108 GLU A C 1
ATOM 792 O O . GLU A 1 108 ? -4.045 -6.402 21.399 1.00 89.38 108 GLU A O 1
ATOM 797 N N . ARG A 1 109 ? -4.061 -7.748 23.193 1.00 91.25 109 ARG A N 1
ATOM 798 C CA . ARG A 1 109 ? -2.637 -7.550 23.502 1.00 91.25 109 ARG A CA 1
ATOM 799 C C . ARG A 1 109 ? -1.741 -8.073 22.394 1.00 91.25 109 ARG A C 1
ATOM 801 O O . ARG A 1 109 ? -0.817 -7.376 21.975 1.00 91.25 109 ARG A O 1
ATOM 808 N N . ARG A 1 110 ? -2.036 -9.267 21.879 1.00 90.56 110 ARG A N 1
ATOM 809 C CA . ARG A 1 110 ? -1.304 -9.842 20.742 1.00 90.56 110 ARG A CA 1
ATOM 810 C C . ARG A 1 110 ? -1.448 -8.975 19.494 1.00 90.56 110 ARG A C 1
ATOM 812 O O . ARG A 1 110 ? -0.452 -8.735 18.810 1.00 90.56 110 ARG A O 1
ATOM 819 N N . LEU A 1 111 ? -2.655 -8.486 19.213 1.00 88.50 111 LEU A N 1
ATOM 820 C CA . LEU A 1 111 ? -2.921 -7.612 18.068 1.00 88.50 111 LEU A CA 1
ATOM 821 C C . LEU A 1 111 ? -2.208 -6.265 18.197 1.00 88.50 111 LEU A C 1
ATOM 823 O O . LEU A 1 111 ? -1.609 -5.797 17.228 1.00 88.50 111 LEU A O 1
ATOM 827 N N . PHE A 1 112 ? -2.190 -5.682 19.394 1.00 91.44 112 PHE A N 1
ATOM 828 C CA . PHE A 1 112 ? -1.489 -4.432 19.663 1.00 91.44 112 PHE A CA 1
ATOM 829 C C . PHE A 1 112 ? 0.026 -4.576 19.486 1.00 91.44 112 PHE A C 1
ATOM 831 O O . PHE A 1 112 ? 0.661 -3.746 18.833 1.00 91.44 112 PHE A O 1
ATOM 838 N N . GLU A 1 113 ? 0.620 -5.657 20.002 1.00 91.12 113 GLU A N 1
ATOM 839 C CA . GLU A 1 113 ? 2.041 -5.964 19.797 1.00 91.12 113 GLU A CA 1
ATOM 840 C C . GLU A 1 113 ? 2.376 -6.199 18.318 1.00 91.12 113 GLU A C 1
ATOM 842 O O . GLU A 1 113 ? 3.428 -5.766 17.834 1.00 91.12 113 GLU A O 1
ATOM 847 N N . LEU A 1 114 ? 1.491 -6.879 17.582 1.00 87.75 114 LEU A N 1
ATOM 848 C CA . LEU A 1 114 ? 1.638 -7.080 16.144 1.00 87.75 114 LEU A CA 1
ATOM 849 C C . LEU A 1 114 ? 1.576 -5.745 15.389 1.00 87.75 114 LEU A C 1
ATOM 851 O O . LEU A 1 114 ? 2.447 -5.477 14.559 1.00 87.75 114 LEU A O 1
ATOM 855 N N . GLY A 1 115 ? 0.612 -4.884 15.713 1.00 86.44 115 GLY A N 1
ATOM 856 C CA . GLY A 1 115 ? 0.487 -3.549 15.129 1.00 86.44 115 GLY A CA 1
ATOM 857 C C . GLY A 1 115 ? 1.692 -2.656 15.439 1.00 86.44 115 GLY A C 1
ATOM 858 O O . GLY A 1 115 ? 2.200 -1.957 14.560 1.00 86.44 115 GLY A O 1
ATOM 859 N N . GLU A 1 116 ? 2.257 -2.746 16.646 1.00 89.69 116 GLU A N 1
ATOM 860 C CA . GLU A 1 116 ? 3.482 -2.022 17.000 1.00 89.69 116 GLU A CA 1
ATOM 861 C C . GLU A 1 116 ? 4.690 -2.502 16.170 1.00 89.69 116 GLU A C 1
ATOM 863 O O . GLU A 1 116 ? 5.473 -1.689 15.656 1.00 89.69 116 GLU A O 1
ATOM 868 N N . LYS A 1 117 ? 4.831 -3.822 15.981 1.00 88.75 117 LYS A N 1
ATOM 869 C CA . LYS A 1 117 ? 5.854 -4.414 15.101 1.00 88.75 117 LYS A CA 1
ATOM 870 C C . LYS A 1 117 ? 5.667 -3.957 13.654 1.00 88.75 117 LYS A C 1
ATOM 872 O O . LYS A 1 117 ? 6.643 -3.527 13.033 1.00 88.75 117 LYS A O 1
ATOM 877 N N . ASN A 1 118 ? 4.437 -3.976 13.142 1.00 85.19 118 ASN A N 1
ATOM 878 C CA . ASN A 1 118 ? 4.100 -3.505 11.797 1.00 85.19 118 ASN A CA 1
ATOM 879 C C . ASN A 1 118 ? 4.459 -2.027 11.620 1.00 85.19 118 ASN A C 1
ATOM 881 O O . ASN A 1 118 ? 5.109 -1.651 10.642 1.00 85.19 118 ASN A O 1
ATOM 885 N N . TYR A 1 119 ? 4.109 -1.183 12.590 1.00 85.38 119 TYR A N 1
ATOM 886 C CA . TYR A 1 119 ? 4.458 0.234 12.591 1.00 85.38 119 TYR A CA 1
ATOM 887 C C . TYR A 1 119 ? 5.979 0.459 12.553 1.00 85.38 119 TYR A C 1
ATOM 889 O O . TYR A 1 119 ? 6.476 1.239 11.731 1.00 85.38 119 TYR A O 1
ATOM 897 N N . LYS A 1 120 ? 6.744 -0.256 13.391 1.00 87.69 120 LYS A N 1
ATOM 898 C CA . LYS A 1 120 ? 8.216 -0.187 13.406 1.00 87.69 120 LYS A CA 1
ATOM 899 C C . LYS A 1 120 ? 8.816 -0.654 12.077 1.00 87.69 120 LYS A C 1
ATOM 901 O O . LYS A 1 120 ? 9.671 0.045 11.529 1.00 87.69 120 LYS A O 1
ATOM 906 N N . ALA A 1 121 ? 8.337 -1.767 11.523 1.00 83.88 121 ALA A N 1
ATOM 907 C CA . ALA A 1 121 ? 8.779 -2.285 10.229 1.00 83.88 121 ALA A CA 1
ATOM 908 C C . ALA A 1 121 ? 8.506 -1.285 9.091 1.00 83.88 121 ALA A C 1
ATOM 910 O O . ALA A 1 121 ? 9.399 -0.990 8.295 1.00 83.88 121 ALA A O 1
ATOM 911 N N . LYS A 1 122 ? 7.313 -0.672 9.060 1.00 80.12 122 LYS A N 1
ATOM 912 C CA . LYS A 1 122 ? 6.957 0.391 8.102 1.00 80.12 122 LYS A CA 1
ATOM 913 C C . LYS A 1 122 ? 7.898 1.591 8.205 1.00 80.12 122 LYS A C 1
ATOM 915 O O . LYS A 1 122 ? 8.366 2.109 7.187 1.00 80.12 122 LYS A O 1
ATOM 920 N N . LYS A 1 123 ? 8.212 2.026 9.428 1.00 83.19 123 LYS A N 1
ATOM 921 C CA . LYS A 1 123 ? 9.143 3.137 9.665 1.00 83.19 123 LYS A CA 1
ATOM 922 C C . LYS A 1 123 ? 10.554 2.809 9.163 1.00 83.19 123 LYS A C 1
ATOM 924 O O . LYS A 1 123 ? 11.152 3.641 8.487 1.00 83.19 123 LYS A O 1
ATOM 929 N N . GLN A 1 124 ? 11.050 1.600 9.425 1.00 82.44 124 GLN A N 1
ATOM 930 C CA . GLN A 1 124 ? 12.361 1.140 8.950 1.00 82.44 124 GLN A CA 1
ATOM 931 C C . GLN A 1 124 ? 12.428 1.057 7.420 1.00 82.44 124 GLN A C 1
ATOM 933 O O . GLN A 1 124 ? 13.398 1.526 6.826 1.00 82.44 124 GLN A O 1
ATOM 938 N N . LEU A 1 125 ? 11.385 0.530 6.768 1.00 76.56 125 LEU A N 1
ATOM 939 C CA . LEU A 1 125 ? 11.308 0.473 5.303 1.00 76.56 125 LEU A CA 1
ATOM 940 C C . LEU A 1 125 ? 11.337 1.864 4.667 1.00 76.56 125 LEU A C 1
ATOM 942 O O . LEU A 1 125 ? 11.961 2.045 3.624 1.00 76.56 125 LEU A O 1
ATOM 946 N N . ARG A 1 126 ? 10.707 2.857 5.307 1.00 76.94 126 ARG A N 1
ATOM 947 C CA . ARG A 1 126 ? 10.755 4.251 4.850 1.00 76.94 126 ARG A CA 1
ATOM 948 C C . ARG A 1 126 ? 12.176 4.817 4.908 1.00 76.94 126 ARG A C 1
ATOM 950 O O . ARG A 1 126 ? 12.580 5.495 3.969 1.00 76.94 126 ARG A O 1
ATOM 957 N N . THR A 1 127 ? 12.922 4.527 5.974 1.00 74.94 127 THR A N 1
ATOM 958 C CA . THR A 1 127 ? 14.319 4.967 6.139 1.00 74.94 127 THR A CA 1
ATOM 959 C C . THR A 1 127 ? 15.273 4.251 5.179 1.00 74.94 127 THR A C 1
ATOM 961 O O . THR A 1 127 ? 16.190 4.872 4.660 1.00 74.94 127 THR A O 1
ATOM 964 N N . ARG A 1 128 ? 15.033 2.967 4.876 1.00 73.19 128 ARG A N 1
ATOM 965 C CA . ARG A 1 128 ? 15.838 2.176 3.921 1.00 73.19 128 ARG A CA 1
ATOM 966 C C . ARG A 1 128 ? 15.456 2.414 2.452 1.00 73.19 128 ARG A C 1
ATOM 968 O O . ARG A 1 128 ? 15.808 1.617 1.582 1.00 73.19 128 ARG A O 1
ATOM 975 N N . SER A 1 129 ? 14.686 3.460 2.161 1.00 74.44 129 SER A N 1
ATOM 976 C CA . SER A 1 129 ? 14.272 3.791 0.797 1.00 74.44 129 SER A CA 1
ATOM 977 C C . SER A 1 129 ? 15.495 4.026 -0.090 1.00 74.44 129 SER A C 1
ATOM 979 O O . SER A 1 129 ? 16.404 4.755 0.302 1.00 74.44 129 SER A O 1
ATOM 981 N N . LEU A 1 130 ? 15.495 3.471 -1.307 1.00 72.00 130 LEU A N 1
ATOM 982 C CA . LEU A 1 130 ? 16.573 3.678 -2.287 1.00 72.00 130 LEU A CA 1
ATOM 983 C C . LEU A 1 130 ? 16.731 5.144 -2.728 1.00 72.00 130 LEU A C 1
ATOM 985 O O . LEU A 1 130 ? 17.734 5.515 -3.326 1.00 72.00 130 LEU A O 1
ATOM 989 N N . LEU A 1 131 ? 15.742 5.993 -2.427 1.00 72.50 131 LEU A N 1
ATOM 990 C CA . LEU A 1 131 ? 15.846 7.442 -2.615 1.00 72.50 131 LEU A CA 1
ATOM 991 C C . LEU A 1 131 ? 16.680 8.132 -1.522 1.00 72.50 131 LEU A C 1
ATOM 993 O O . LEU A 1 131 ? 17.104 9.265 -1.719 1.00 72.50 131 LEU A O 1
ATOM 997 N N . GLN A 1 132 ? 16.868 7.489 -0.366 1.00 71.44 132 GLN A N 1
ATOM 998 C CA . GLN A 1 132 ? 17.636 8.016 0.769 1.00 71.44 132 GLN A CA 1
ATOM 999 C C . GLN A 1 132 ? 18.981 7.305 0.936 1.00 71.44 132 GLN A C 1
ATOM 1001 O O . GLN A 1 132 ? 19.966 7.945 1.289 1.00 71.44 132 GLN A O 1
ATOM 1006 N N . GLN A 1 133 ? 19.020 5.998 0.680 1.00 76.88 133 GLN A N 1
ATOM 1007 C CA . GLN A 1 133 ? 20.206 5.162 0.821 1.00 76.88 133 GLN A CA 1
ATOM 1008 C C . GLN A 1 133 ? 20.548 4.515 -0.520 1.00 76.88 133 GLN A C 1
ATOM 1010 O O . GLN A 1 133 ? 19.664 4.021 -1.216 1.00 76.88 133 GLN A O 1
ATOM 1015 N N . THR A 1 134 ? 21.831 4.489 -0.874 1.00 80.06 134 THR A N 1
ATOM 1016 C CA . THR A 1 134 ? 22.308 3.794 -2.073 1.00 80.06 134 THR A CA 1
ATOM 1017 C C . THR A 1 134 ? 22.037 2.283 -1.995 1.00 80.06 134 THR A C 1
ATOM 1019 O O . THR A 1 134 ? 21.855 1.745 -0.895 1.00 80.06 134 THR A O 1
ATOM 1022 N N . PRO A 1 135 ? 21.992 1.581 -3.143 1.00 80.81 135 PRO A N 1
ATOM 1023 C CA . PRO A 1 135 ? 21.985 0.122 -3.164 1.00 80.81 135 PRO A CA 1
ATOM 1024 C C . PRO A 1 135 ? 23.150 -0.453 -2.353 1.00 80.81 135 PRO A C 1
ATOM 1026 O O . PRO A 1 135 ? 24.208 0.171 -2.253 1.00 80.81 135 PRO A O 1
ATOM 1029 N N . ASN A 1 136 ? 22.938 -1.629 -1.768 1.00 85.25 136 ASN A N 1
ATOM 1030 C CA . ASN A 1 136 ? 24.005 -2.356 -1.080 1.00 85.25 136 ASN A CA 1
ATOM 1031 C C . ASN A 1 136 ? 24.974 -2.992 -2.096 1.00 85.25 136 ASN A C 1
ATOM 1033 O O . ASN A 1 136 ? 24.640 -3.086 -3.280 1.00 85.25 136 ASN A O 1
ATOM 1037 N N . ASP A 1 137 ? 26.129 -3.482 -1.644 1.00 86.81 137 ASP A N 1
ATOM 1038 C CA . ASP A 1 137 ? 27.122 -4.119 -2.528 1.00 86.81 137 ASP A CA 1
ATOM 1039 C C . ASP A 1 137 ? 26.513 -5.298 -3.310 1.00 86.81 137 ASP A C 1
ATOM 1041 O O . ASP A 1 137 ? 26.556 -5.315 -4.536 1.00 86.81 137 ASP A O 1
ATOM 1045 N N . GLU A 1 138 ? 25.783 -6.191 -2.631 1.00 88.12 138 GLU A N 1
ATOM 1046 C CA . GLU A 1 138 ? 25.075 -7.319 -3.264 1.00 88.12 138 GLU A CA 1
ATOM 1047 C C . GLU A 1 138 ? 24.056 -6.879 -4.334 1.00 88.12 138 GLU A C 1
ATOM 1049 O O . GLU A 1 138 ? 23.857 -7.541 -5.354 1.00 88.12 138 GLU A O 1
ATOM 1054 N N . GLU A 1 139 ? 23.370 -5.757 -4.105 1.00 87.25 139 GLU A N 1
ATOM 1055 C CA . GLU A 1 139 ? 22.388 -5.225 -5.053 1.00 87.25 139 GLU A CA 1
ATOM 1056 C C . GLU A 1 139 ? 23.075 -4.556 -6.244 1.00 87.25 139 GLU A C 1
ATOM 1058 O O . GLU A 1 139 ? 22.560 -4.610 -7.360 1.00 87.25 139 GLU A O 1
ATOM 1063 N N . SER A 1 140 ? 24.242 -3.957 -6.017 1.00 88.38 140 SER A N 1
ATOM 1064 C CA . SER A 1 140 ? 25.078 -3.364 -7.060 1.00 88.38 140 SER A CA 1
ATOM 1065 C C . SER A 1 140 ? 25.669 -4.443 -7.967 1.00 88.38 140 SER A C 1
ATOM 1067 O O . SER A 1 140 ? 25.590 -4.316 -9.191 1.00 88.38 140 SER A O 1
ATOM 1069 N N . ASP A 1 141 ? 26.154 -5.544 -7.387 1.00 91.12 141 ASP A N 1
ATOM 1070 C CA . ASP A 1 141 ? 26.621 -6.722 -8.125 1.00 91.12 141 ASP A CA 1
ATOM 1071 C C . ASP A 1 141 ? 25.503 -7.315 -8.986 1.00 91.12 141 ASP A C 1
ATOM 1073 O O . ASP A 1 141 ? 25.703 -7.651 -10.155 1.00 91.12 141 ASP A O 1
ATOM 1077 N N . LEU A 1 142 ? 24.286 -7.373 -8.444 1.00 90.12 142 LEU A N 1
ATOM 1078 C CA . LEU A 1 142 ? 23.113 -7.846 -9.169 1.00 90.12 142 LEU A CA 1
ATOM 1079 C C . LEU A 1 142 ? 22.737 -6.929 -10.346 1.00 90.12 142 LEU A C 1
ATOM 1081 O O . LEU A 1 142 ? 22.426 -7.417 -11.435 1.00 90.12 142 LEU A O 1
ATOM 1085 N N . ILE A 1 143 ? 22.782 -5.608 -10.153 1.00 90.06 143 ILE A N 1
ATOM 1086 C CA . ILE A 1 143 ? 22.589 -4.631 -11.237 1.00 90.06 143 ILE A CA 1
ATOM 1087 C C . ILE A 1 143 ? 23.639 -4.848 -12.331 1.00 90.06 143 ILE A C 1
ATOM 1089 O O . ILE A 1 143 ? 23.298 -4.899 -13.515 1.00 90.06 143 ILE A O 1
ATOM 1093 N N . HIS A 1 144 ? 24.903 -5.023 -11.945 1.00 90.44 144 HIS A N 1
ATOM 1094 C CA . HIS A 1 144 ? 25.990 -5.261 -12.886 1.00 90.44 144 HIS A CA 1
ATOM 1095 C C . HIS A 1 144 ? 25.824 -6.584 -13.647 1.00 90.44 144 HIS A C 1
ATOM 1097 O O . HIS A 1 144 ? 26.020 -6.622 -14.864 1.00 90.44 144 HIS A O 1
ATOM 1103 N N . ALA A 1 145 ? 25.395 -7.652 -12.971 1.00 90.94 145 ALA A N 1
ATOM 1104 C CA . ALA A 1 145 ? 25.117 -8.944 -13.589 1.00 90.94 145 ALA A CA 1
ATOM 1105 C C . ALA A 1 145 ? 23.992 -8.846 -14.633 1.00 90.94 145 ALA A C 1
ATOM 1107 O O . ALA A 1 145 ? 24.141 -9.331 -15.757 1.00 90.94 145 ALA A O 1
ATOM 1108 N N . MET A 1 146 ? 22.892 -8.161 -14.301 1.00 90.12 146 MET A N 1
ATOM 1109 C CA . MET A 1 146 ? 21.790 -7.914 -15.237 1.00 90.12 146 MET A CA 1
ATOM 1110 C C . MET A 1 146 ? 22.236 -7.087 -16.450 1.00 90.12 146 MET A C 1
ATOM 1112 O O . MET A 1 146 ? 21.935 -7.447 -17.588 1.00 90.12 146 MET A O 1
ATOM 1116 N N . TRP A 1 147 ? 22.997 -6.012 -16.227 1.00 90.56 147 TRP A N 1
ATOM 1117 C CA . TRP A 1 147 ? 23.540 -5.190 -17.309 1.00 90.56 147 TRP A CA 1
ATOM 1118 C C . TRP A 1 147 ? 24.480 -5.989 -18.220 1.00 90.56 147 TRP A C 1
ATOM 1120 O O . TRP A 1 147 ? 24.348 -5.937 -19.441 1.00 90.56 147 TRP A O 1
ATOM 1130 N N . THR A 1 148 ? 25.373 -6.795 -17.642 1.00 90.06 148 THR A N 1
ATOM 1131 C CA . THR A 1 148 ? 26.300 -7.660 -18.389 1.00 90.06 148 THR A CA 1
ATOM 1132 C C . THR A 1 148 ? 25.545 -8.668 -19.258 1.00 90.06 148 THR A C 1
ATOM 1134 O O . THR A 1 148 ? 25.893 -8.868 -20.423 1.00 90.06 148 THR A O 1
ATOM 1137 N N . LYS A 1 149 ? 24.466 -9.258 -18.727 1.00 87.94 149 LYS A N 1
ATOM 1138 C CA . LYS A 1 149 ? 23.582 -10.179 -19.459 1.00 87.94 149 LYS A CA 1
ATOM 1139 C C . LYS A 1 149 ? 22.893 -9.483 -20.639 1.00 87.94 149 LYS A C 1
ATOM 1141 O O . LYS A 1 149 ? 22.849 -10.039 -21.731 1.00 87.94 149 LYS A O 1
ATOM 1146 N N . GLU A 1 150 ? 22.422 -8.250 -20.457 1.00 86.88 150 GLU A N 1
ATOM 1147 C CA . GLU A 1 150 ? 21.838 -7.456 -21.547 1.00 86.88 150 GLU A CA 1
ATOM 1148 C C . GLU A 1 150 ? 22.879 -7.078 -22.615 1.00 86.88 150 GLU A C 1
ATOM 1150 O O . GLU A 1 150 ? 22.602 -7.198 -23.809 1.00 86.88 150 GLU A O 1
ATOM 1155 N N . MET A 1 151 ? 24.098 -6.693 -22.218 1.00 88.00 151 MET A N 1
ATOM 1156 C CA . MET A 1 151 ? 25.191 -6.416 -23.163 1.00 88.00 151 MET A CA 1
ATOM 1157 C C . MET A 1 151 ? 25.582 -7.660 -23.968 1.00 88.00 151 MET A C 1
ATOM 1159 O O . MET A 1 151 ? 25.875 -7.559 -25.160 1.00 88.00 151 MET A O 1
ATOM 1163 N N . ALA A 1 152 ? 25.538 -8.841 -23.346 1.00 87.75 152 ALA A N 1
ATOM 1164 C CA . ALA A 1 152 ? 25.787 -10.109 -24.020 1.00 87.75 152 ALA A CA 1
ATOM 1165 C C . ALA A 1 152 ? 24.769 -10.388 -25.138 1.00 87.75 152 ALA A C 1
ATOM 1167 O O . ALA A 1 152 ? 25.180 -10.837 -26.204 1.00 87.75 152 ALA A O 1
ATOM 1168 N N . TYR A 1 153 ? 23.483 -10.070 -24.936 1.00 85.38 153 TYR A N 1
ATOM 1169 C CA . TYR A 1 153 ? 22.442 -10.233 -25.963 1.00 85.38 153 TYR A CA 1
ATOM 1170 C C . TYR A 1 153 ? 22.587 -9.272 -27.146 1.00 85.38 153 TYR A C 1
ATOM 1172 O O . TYR A 1 153 ? 22.141 -9.583 -28.248 1.00 85.38 153 TYR A O 1
ATOM 1180 N N . LEU A 1 154 ? 23.157 -8.087 -26.918 1.00 83.12 154 LEU A N 1
ATOM 1181 C CA . LEU A 1 154 ? 23.342 -7.076 -27.960 1.00 83.12 154 LEU A CA 1
ATOM 1182 C C . LEU A 1 154 ? 24.586 -7.327 -28.818 1.00 83.12 154 LEU A C 1
ATOM 1184 O O . LEU A 1 154 ? 24.679 -6.775 -29.912 1.00 83.12 154 LEU A O 1
ATOM 1188 N N . ASN A 1 155 ? 25.541 -8.127 -28.336 1.00 85.69 155 ASN A N 1
ATOM 1189 C CA . ASN A 1 155 ? 26.791 -8.383 -29.039 1.00 85.69 155 ASN A CA 1
ATOM 1190 C C . ASN A 1 155 ? 26.587 -9.386 -30.197 1.00 85.69 155 ASN A C 1
ATOM 1192 O O . ASN A 1 155 ? 26.339 -10.562 -29.928 1.00 85.69 155 ASN A O 1
ATOM 1196 N N . PRO A 1 156 ? 26.787 -8.988 -31.473 1.00 80.00 156 PRO A N 1
ATOM 1197 C CA . PRO A 1 156 ? 26.618 -9.884 -32.623 1.00 80.00 156 PRO A CA 1
ATOM 1198 C C . PRO A 1 156 ? 27.593 -11.071 -32.661 1.00 80.00 156 PRO A C 1
ATOM 1200 O O . PRO A 1 156 ? 27.383 -12.009 -33.424 1.00 80.00 156 PRO A O 1
ATOM 1203 N N . GLN A 1 157 ? 28.678 -11.024 -31.881 1.00 81.12 157 GLN A N 1
ATOM 1204 C CA . GLN A 1 157 ? 29.694 -12.081 -31.810 1.00 81.12 157 GLN A CA 1
ATOM 1205 C C . GLN A 1 157 ? 29.383 -13.142 -30.745 1.00 81.12 157 GLN A C 1
ATOM 1207 O O . GLN A 1 157 ? 30.042 -14.180 -30.703 1.00 81.12 157 GLN A O 1
ATOM 1212 N N . ASN A 1 158 ? 28.405 -12.894 -29.871 1.00 80.31 158 ASN A N 1
ATOM 1213 C CA . ASN A 1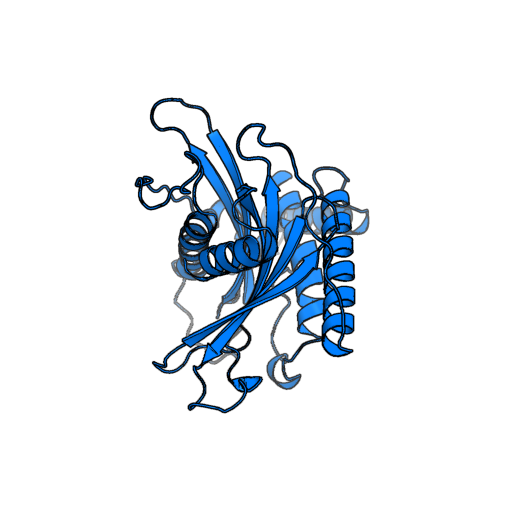 158 ? 28.037 -13.819 -28.809 1.00 80.31 158 ASN A CA 1
ATOM 1214 C C . ASN A 1 158 ? 26.904 -14.752 -29.286 1.00 80.31 158 ASN A C 1
ATOM 1216 O O . ASN A 1 158 ? 25.874 -14.259 -29.741 1.00 80.31 158 ASN A O 1
ATOM 1220 N N . PRO A 1 159 ? 27.036 -16.089 -29.167 1.00 77.00 159 PRO A N 1
ATOM 1221 C CA . PRO A 1 159 ? 25.971 -17.025 -29.541 1.00 77.00 159 PRO A CA 1
ATOM 1222 C C . PRO A 1 159 ? 24.756 -17.008 -28.595 1.00 77.00 159 PRO A C 1
ATOM 1224 O O . PRO A 1 159 ? 23.761 -17.682 -28.862 1.00 77.00 159 PRO A O 1
ATOM 1227 N N . VAL A 1 160 ? 24.821 -16.286 -27.471 1.00 81.38 160 VAL A N 1
ATOM 1228 C CA . VAL A 1 160 ? 23.736 -16.229 -26.486 1.00 81.38 160 VAL A CA 1
ATOM 1229 C C . VAL A 1 160 ? 22.561 -15.405 -27.025 1.00 81.38 160 VAL A C 1
ATOM 1231 O O . VAL A 1 160 ? 22.570 -14.176 -27.016 1.00 81.38 160 VAL A O 1
ATOM 1234 N N . ALA A 1 161 ? 21.509 -16.098 -27.462 1.00 78.19 161 ALA A N 1
ATOM 1235 C CA . ALA A 1 161 ? 20.273 -15.472 -27.913 1.00 78.19 161 ALA A CA 1
ATOM 1236 C C . ALA A 1 161 ? 19.410 -14.985 -26.737 1.00 78.19 161 ALA A C 1
ATOM 1238 O O . ALA A 1 161 ? 19.299 -15.649 -25.700 1.00 78.19 161 ALA A O 1
ATOM 1239 N N . ARG A 1 162 ? 18.738 -13.843 -26.926 1.00 82.81 162 ARG A N 1
ATOM 1240 C CA . ARG A 1 162 ? 17.747 -13.334 -25.972 1.00 82.81 162 ARG A CA 1
ATOM 1241 C C . ARG A 1 162 ? 16.570 -14.320 -25.849 1.00 82.81 162 ARG A C 1
ATOM 1243 O O . ARG A 1 162 ? 15.979 -14.674 -26.874 1.00 82.81 162 ARG A O 1
ATOM 1250 N N . PRO A 1 163 ? 16.181 -14.731 -24.628 1.00 86.31 163 PRO A N 1
ATOM 1251 C CA . PRO A 1 163 ? 14.990 -15.548 -24.419 1.00 86.31 163 PRO A CA 1
ATOM 1252 C C . PRO A 1 163 ? 13.722 -14.841 -24.913 1.00 86.31 163 PRO A C 1
ATOM 1254 O O . PRO A 1 163 ? 13.551 -13.643 -24.701 1.00 86.31 163 PRO A O 1
ATOM 1257 N N . LYS A 1 164 ? 12.798 -15.582 -25.535 1.00 82.44 164 LYS A N 1
ATOM 1258 C CA . LYS A 1 164 ? 11.543 -15.012 -26.068 1.00 82.44 164 LYS A CA 1
ATOM 1259 C C . LYS A 1 164 ? 10.587 -14.503 -24.981 1.00 82.44 164 LYS A C 1
ATOM 1261 O O . LYS A 1 164 ? 9.739 -13.672 -25.273 1.00 82.44 164 LYS A O 1
ATOM 1266 N N . ASN A 1 165 ? 10.718 -15.002 -23.753 1.00 83.50 165 ASN A N 1
ATOM 1267 C CA . ASN A 1 165 ? 9.950 -14.578 -22.582 1.00 83.50 165 ASN A CA 1
ATOM 1268 C C . ASN A 1 165 ? 10.535 -13.341 -21.875 1.00 83.50 165 ASN A C 1
ATOM 1270 O O . ASN A 1 165 ? 9.964 -12.899 -20.879 1.00 83.50 165 ASN A O 1
ATOM 1274 N N . LEU A 1 166 ? 11.659 -12.791 -22.354 1.00 85.38 166 LEU A N 1
ATOM 1275 C CA . LEU A 1 166 ? 12.295 -11.606 -21.782 1.00 85.38 166 LEU A CA 1
ATOM 1276 C C . LEU A 1 166 ? 11.821 -10.336 -22.501 1.00 85.38 166 LEU A C 1
ATOM 1278 O O . LEU A 1 166 ? 12.137 -10.129 -23.673 1.00 85.38 166 LEU A O 1
ATOM 1282 N N . MET A 1 167 ? 11.119 -9.466 -21.780 1.00 87.06 167 MET A N 1
ATOM 1283 C CA . MET A 1 167 ? 10.659 -8.157 -22.253 1.00 87.06 167 MET A CA 1
ATOM 1284 C C . MET A 1 167 ? 11.379 -7.017 -21.529 1.00 87.06 167 MET A C 1
ATOM 1286 O O . MET A 1 167 ? 11.788 -7.144 -20.373 1.00 87.06 167 MET A O 1
ATOM 1290 N N . HIS A 1 168 ? 11.546 -5.880 -22.202 1.00 88.50 168 HIS A N 1
ATOM 1291 C CA . HIS A 1 168 ? 12.137 -4.696 -21.578 1.00 88.50 168 HIS A CA 1
ATOM 1292 C C . HIS A 1 168 ? 11.112 -3.969 -20.712 1.00 88.50 168 HIS A C 1
ATOM 1294 O O . HIS A 1 168 ? 9.964 -3.794 -21.110 1.00 88.50 168 HIS A O 1
ATOM 1300 N N . MET A 1 169 ? 11.540 -3.456 -19.557 1.00 88.38 169 MET A N 1
ATOM 1301 C CA . MET A 1 169 ? 10.646 -2.767 -18.615 1.00 88.38 169 MET A CA 1
ATOM 1302 C C . MET A 1 169 ? 9.924 -1.552 -19.227 1.00 88.38 169 MET A C 1
ATOM 1304 O O . MET A 1 169 ? 8.802 -1.235 -18.842 1.00 88.38 169 MET A O 1
ATOM 1308 N N . LYS A 1 170 ? 10.520 -0.887 -20.227 1.00 88.44 170 LYS A N 1
ATOM 1309 C CA . LYS A 1 170 ? 9.873 0.219 -20.956 1.00 88.44 170 LYS A CA 1
ATOM 1310 C C . LYS A 1 170 ? 8.620 -0.211 -21.732 1.00 88.44 170 LYS A C 1
ATOM 1312 O O . LYS A 1 170 ? 7.733 0.609 -21.951 1.00 88.44 170 LYS A O 1
ATOM 1317 N N . GLU A 1 171 ? 8.568 -1.469 -22.172 1.00 85.75 171 GLU A N 1
ATOM 1318 C CA . GLU A 1 171 ? 7.481 -2.030 -22.986 1.00 85.75 171 GLU A CA 1
ATOM 1319 C C . GLU A 1 171 ? 6.306 -2.467 -22.106 1.00 85.75 171 GLU A C 1
ATOM 1321 O O . GLU A 1 171 ? 5.181 -2.584 -22.578 1.00 85.75 171 GLU A O 1
ATOM 1326 N N . THR A 1 172 ? 6.545 -2.618 -20.801 1.00 85.44 172 THR A N 1
ATOM 1327 C CA . THR A 1 172 ? 5.543 -2.996 -19.802 1.00 85.44 172 THR A CA 1
ATOM 1328 C C . THR A 1 172 ? 4.928 -1.784 -19.098 1.00 85.44 172 THR A C 1
ATOM 1330 O O . THR A 1 172 ? 4.473 -1.891 -17.962 1.00 85.44 172 THR A O 1
ATOM 1333 N N . ILE A 1 173 ? 4.951 -0.597 -19.712 1.00 86.56 173 ILE A N 1
ATOM 1334 C CA . ILE A 1 173 ? 4.407 0.626 -19.107 1.00 86.56 173 ILE A CA 1
ATOM 1335 C C . ILE A 1 173 ? 3.026 0.918 -19.684 1.00 86.56 173 ILE A C 1
ATOM 1337 O O . ILE A 1 173 ? 2.884 1.241 -20.862 1.00 86.56 173 ILE A O 1
ATOM 1341 N N . LEU A 1 174 ? 2.015 0.918 -18.816 1.00 87.62 174 LEU A N 1
ATOM 1342 C CA . LEU A 1 174 ? 0.661 1.357 -19.141 1.00 87.62 174 LEU A CA 1
ATOM 1343 C C . LEU A 1 174 ? 0.366 2.709 -18.479 1.00 87.62 174 LEU A C 1
ATOM 1345 O O . LEU A 1 174 ? 0.681 2.926 -17.309 1.00 87.62 174 LEU A O 1
ATOM 1349 N N . LYS A 1 175 ? -0.252 3.631 -19.224 1.00 87.50 175 LYS A N 1
ATOM 1350 C CA . LYS A 1 175 ? -0.683 4.943 -18.720 1.00 87.50 175 LYS A CA 1
ATOM 1351 C C . LYS A 1 175 ? -2.186 5.080 -18.912 1.00 87.50 175 LYS A C 1
ATOM 1353 O O . LYS A 1 175 ? -2.684 4.880 -20.013 1.00 87.50 175 LYS A O 1
ATOM 1358 N N . SER A 1 176 ? -2.885 5.453 -17.848 1.00 86.38 176 SER A N 1
ATOM 1359 C CA . SER A 1 176 ? -4.325 5.706 -17.855 1.00 86.38 176 SER A CA 1
ATOM 1360 C C . SER A 1 176 ? -4.610 7.063 -17.215 1.00 86.38 176 SER A C 1
ATOM 1362 O O . SER A 1 176 ? -3.878 7.498 -16.323 1.00 86.38 176 SER A O 1
ATOM 1364 N N . ALA A 1 177 ? -5.647 7.746 -17.692 1.00 86.00 177 ALA A N 1
ATOM 1365 C CA . ALA A 1 177 ? -6.110 9.019 -17.156 1.00 86.00 177 ALA A CA 1
ATOM 1366 C C . ALA A 1 177 ? -7.638 9.003 -17.064 1.00 86.00 177 ALA A C 1
ATOM 1368 O O . ALA A 1 177 ? -8.314 8.530 -17.976 1.00 86.00 177 ALA A O 1
ATOM 1369 N N . GLN A 1 178 ? -8.177 9.522 -15.964 1.00 82.62 178 GLN A N 1
ATOM 1370 C CA . GLN A 1 178 ? -9.613 9.571 -15.703 1.00 82.62 178 GLN A CA 1
ATOM 1371 C C . GLN A 1 178 ? -9.997 10.951 -15.178 1.00 82.62 178 GLN A C 1
ATOM 1373 O O . GLN A 1 178 ? -9.254 11.555 -14.402 1.00 82.62 178 GLN A O 1
ATOM 1378 N N . ILE A 1 179 ? -11.161 11.445 -15.605 1.00 84.69 179 ILE A N 1
ATOM 1379 C CA . ILE A 1 179 ? -11.725 12.696 -15.096 1.00 84.69 179 ILE A CA 1
ATOM 1380 C C . ILE A 1 179 ? -12.409 12.412 -13.765 1.00 84.69 179 ILE A C 1
ATOM 1382 O O . ILE A 1 179 ? -13.184 11.469 -13.628 1.00 84.69 179 ILE A O 1
ATOM 1386 N N . MET A 1 180 ? -12.127 13.262 -12.789 1.00 77.06 180 MET A N 1
ATOM 1387 C CA . MET A 1 180 ? -12.687 13.155 -11.456 1.00 77.06 180 MET A CA 1
ATOM 1388 C C . MET A 1 180 ? -14.017 13.884 -11.314 1.00 77.06 180 MET A C 1
ATOM 1390 O O . MET A 1 180 ? -14.103 15.085 -11.564 1.00 77.06 180 MET A O 1
ATOM 1394 N N . GLN A 1 181 ? -15.025 13.167 -10.819 1.00 81.19 181 GLN A N 1
ATOM 1395 C CA . GLN A 1 181 ? -16.333 13.725 -10.475 1.00 81.19 181 GLN A CA 1
ATOM 1396 C C . GLN A 1 181 ? -16.410 14.139 -8.992 1.00 81.19 181 GLN A C 1
ATOM 1398 O O . GLN A 1 181 ? -15.690 13.576 -8.161 1.00 81.19 181 GLN A O 1
ATOM 1403 N N . PRO A 1 182 ? -17.289 15.096 -8.631 1.00 78.06 182 PRO A N 1
ATOM 1404 C CA . PRO A 1 182 ? -17.459 15.562 -7.252 1.00 78.06 182 PRO A CA 1
ATOM 1405 C C . PRO A 1 182 ? -17.781 14.464 -6.228 1.00 78.06 182 PRO A C 1
ATOM 1407 O O . PRO A 1 182 ? -17.332 14.566 -5.094 1.00 78.06 182 PRO A O 1
ATOM 1410 N N . GLN A 1 183 ? -18.480 13.395 -6.624 1.00 77.25 183 GLN A N 1
ATOM 1411 C CA . GLN A 1 183 ? -18.834 12.276 -5.735 1.00 77.25 183 GLN A CA 1
ATOM 1412 C C . GLN A 1 183 ? -17.632 11.487 -5.185 1.00 77.25 183 GLN A C 1
ATOM 1414 O O . GLN A 1 183 ? -17.762 10.788 -4.188 1.00 77.25 183 GLN A O 1
ATOM 1419 N N . TYR A 1 184 ? -16.456 11.604 -5.808 1.00 74.94 184 TYR A N 1
ATOM 1420 C CA . TYR A 1 184 ? -15.230 10.920 -5.376 1.00 74.94 184 TYR A CA 1
ATOM 1421 C C . TYR A 1 184 ? -14.361 11.781 -4.438 1.00 74.94 184 TYR A C 1
ATOM 1423 O O . TYR A 1 184 ? -13.214 11.425 -4.155 1.00 74.94 184 TYR A O 1
ATOM 1431 N N . ARG A 1 185 ? -14.876 12.931 -3.979 1.00 72.06 185 ARG A N 1
ATOM 1432 C CA . ARG A 1 185 ? -14.183 13.866 -3.078 1.00 72.06 185 ARG A CA 1
ATOM 1433 C C . ARG A 1 185 ? -14.623 13.672 -1.631 1.00 72.06 185 ARG A C 1
ATOM 1435 O O . ARG A 1 185 ? -15.800 13.448 -1.371 1.00 72.06 185 ARG A O 1
ATOM 1442 N N . ASN A 1 186 ? -13.685 13.829 -0.701 1.00 64.62 186 ASN A N 1
ATOM 1443 C CA . ASN A 1 186 ? -13.953 13.799 0.732 1.00 64.62 186 ASN A CA 1
ATOM 1444 C C . ASN A 1 186 ? -14.881 14.961 1.147 1.00 64.62 186 ASN A C 1
ATOM 1446 O O . ASN A 1 186 ? -14.822 16.053 0.588 1.00 64.62 186 ASN A O 1
ATOM 1450 N N . ARG A 1 187 ? -15.709 14.742 2.175 1.00 62.19 187 ARG A N 1
ATOM 1451 C CA . ARG A 1 187 ? -16.656 15.718 2.741 1.00 62.19 187 ARG A CA 1
ATOM 1452 C C . ARG A 1 187 ? -15.990 17.025 3.183 1.00 62.19 187 ARG A C 1
ATOM 1454 O O . ARG A 1 187 ? -16.617 18.076 3.113 1.00 62.19 187 ARG A O 1
ATOM 1461 N N . HIS A 1 188 ? -14.740 16.951 3.638 1.00 54.75 188 HIS A N 1
ATOM 1462 C CA . HIS A 1 188 ? -14.045 18.063 4.294 1.00 54.75 188 HIS A CA 1
ATOM 1463 C C . HIS A 1 188 ? -13.040 18.807 3.394 1.00 54.75 188 HIS A C 1
ATOM 1465 O O . HIS A 1 188 ? -12.483 19.809 3.830 1.00 54.75 188 HIS A O 1
ATOM 1471 N N . ASN A 1 189 ? -12.776 18.357 2.154 1.00 56.59 189 ASN A N 1
ATOM 1472 C CA . ASN A 1 189 ? -11.836 19.042 1.251 1.00 56.59 189 ASN A CA 1
ATOM 1473 C C . ASN A 1 189 ? -11.992 18.611 -0.226 1.00 56.59 189 ASN A C 1
ATOM 1475 O O . ASN A 1 189 ? -12.537 17.555 -0.523 1.00 56.59 189 ASN A O 1
ATOM 1479 N N . PHE A 1 190 ? -11.362 19.339 -1.158 1.00 58.41 190 PHE A N 1
ATOM 1480 C CA . PHE A 1 190 ? -11.133 18.931 -2.560 1.00 58.41 190 PHE A CA 1
ATOM 1481 C C . PHE A 1 190 ? -10.246 17.675 -2.715 1.00 58.41 190 PHE A C 1
ATOM 1483 O O . PHE A 1 190 ? -9.884 17.296 -3.831 1.00 58.41 190 PHE A O 1
ATOM 1490 N N . MET A 1 191 ? -9.863 17.041 -1.606 1.00 61.62 191 MET A N 1
ATOM 1491 C CA . MET A 1 191 ? -9.081 15.815 -1.594 1.00 61.62 191 MET A CA 1
ATOM 1492 C C . MET A 1 191 ? -9.932 14.614 -1.993 1.00 61.62 191 MET A C 1
ATOM 1494 O O . MET A 1 191 ? -11.099 14.491 -1.636 1.00 61.62 191 MET A O 1
ATOM 1498 N N . ILE A 1 192 ? -9.310 13.714 -2.738 1.00 68.94 192 ILE A N 1
ATOM 1499 C CA . ILE A 1 192 ? -9.921 12.497 -3.263 1.00 68.94 192 ILE A CA 1
ATOM 1500 C C . ILE A 1 192 ? -10.013 11.461 -2.146 1.00 68.94 192 ILE A C 1
ATOM 1502 O O . ILE A 1 192 ? -9.077 11.346 -1.353 1.00 68.94 192 ILE A O 1
ATOM 1506 N N . PHE A 1 193 ? -11.092 10.678 -2.110 1.00 66.00 193 PHE A N 1
ATOM 1507 C CA . PHE A 1 193 ? -11.150 9.486 -1.261 1.00 66.00 193 PHE A CA 1
ATOM 1508 C C . PHE A 1 193 ? -10.051 8.488 -1.643 1.00 66.00 193 PHE A C 1
ATOM 1510 O O . PHE A 1 193 ? -9.899 8.169 -2.821 1.00 66.00 193 PHE A O 1
ATOM 1517 N N . GLY A 1 194 ? -9.303 7.969 -0.665 1.00 66.81 194 GLY A N 1
ATOM 1518 C CA . GLY A 1 194 ? -8.158 7.079 -0.897 1.00 66.81 194 GLY A CA 1
ATOM 1519 C C . GLY A 1 194 ? -8.521 5.800 -1.660 1.00 66.81 194 GLY A C 1
ATOM 1520 O O . GLY A 1 194 ? -7.726 5.308 -2.466 1.00 66.81 194 GLY A O 1
ATOM 1521 N N . GLY A 1 195 ? -9.753 5.316 -1.486 1.00 71.69 195 GLY A N 1
ATOM 1522 C CA . GLY A 1 195 ? -10.288 4.155 -2.192 1.00 71.69 195 GLY A CA 1
ATOM 1523 C C . GLY A 1 195 ? -10.433 4.330 -3.709 1.00 71.69 195 GLY A C 1
ATOM 1524 O O . GLY A 1 195 ? -10.229 3.364 -4.443 1.00 71.69 195 GLY A O 1
ATOM 1525 N N . TYR A 1 196 ? -10.729 5.537 -4.208 1.00 76.44 196 TYR A N 1
ATOM 1526 C CA . TYR A 1 196 ? -10.958 5.755 -5.646 1.00 76.44 196 TYR A CA 1
ATOM 1527 C C . TYR A 1 196 ? -9.675 5.585 -6.487 1.00 76.44 196 TYR A C 1
ATOM 1529 O O . TYR A 1 196 ? -9.686 4.799 -7.439 1.00 76.44 196 TYR A O 1
ATOM 1537 N N . PRO A 1 197 ? -8.532 6.220 -6.140 1.00 75.12 197 PRO A N 1
ATOM 1538 C CA . PRO A 1 197 ? -7.260 5.940 -6.795 1.00 75.12 197 PRO A CA 1
ATOM 1539 C C . PRO A 1 197 ? -6.872 4.463 -6.715 1.00 75.12 197 PRO A C 1
ATOM 1541 O O . PRO A 1 197 ? -6.400 3.919 -7.708 1.00 75.12 197 PRO A O 1
ATOM 1544 N N . ALA A 1 198 ? -7.087 3.797 -5.575 1.00 74.62 198 ALA A N 1
ATOM 1545 C CA . ALA A 1 198 ? -6.738 2.385 -5.413 1.00 74.62 198 ALA A CA 1
ATOM 1546 C C . ALA A 1 198 ? -7.507 1.471 -6.389 1.00 74.62 198 ALA A C 1
ATOM 1548 O O . ALA A 1 198 ? -6.909 0.564 -6.972 1.00 74.62 198 ALA A O 1
ATOM 1549 N N . GLU A 1 199 ? -8.795 1.742 -6.622 1.00 78.56 199 GLU A N 1
ATOM 1550 C CA . GLU A 1 199 ? -9.639 1.010 -7.575 1.00 78.56 199 GLU A CA 1
ATOM 1551 C C . GLU A 1 199 ? -9.213 1.234 -9.038 1.00 78.56 199 GLU A C 1
ATOM 1553 O O . GLU A 1 199 ? -9.046 0.290 -9.816 1.00 78.56 199 GLU A O 1
ATOM 1558 N N . ALA A 1 200 ? -8.969 2.487 -9.425 1.00 79.69 200 ALA A N 1
ATOM 1559 C CA . ALA A 1 200 ? -8.482 2.793 -10.769 1.00 79.69 200 ALA A CA 1
ATOM 1560 C C . ALA A 1 200 ? -7.107 2.146 -11.037 1.00 79.69 200 ALA A C 1
ATOM 1562 O O . ALA A 1 200 ? -6.837 1.639 -12.135 1.00 79.69 200 ALA A O 1
ATOM 1563 N N . ASN A 1 201 ? -6.249 2.129 -10.015 1.00 82.62 201 ASN A N 1
ATOM 1564 C CA . ASN A 1 201 ? -4.908 1.568 -10.087 1.00 82.62 201 ASN A CA 1
ATOM 1565 C C . ASN A 1 201 ? -4.924 0.041 -10.217 1.00 82.62 201 ASN A C 1
ATOM 1567 O O . ASN A 1 201 ? -4.201 -0.471 -11.071 1.00 82.62 201 ASN A O 1
ATOM 1571 N N . ILE A 1 202 ? -5.754 -0.682 -9.448 1.00 81.31 202 ILE A N 1
ATOM 1572 C CA . ILE A 1 202 ? -5.838 -2.151 -9.553 1.00 81.31 202 ILE A CA 1
ATOM 1573 C C . ILE A 1 202 ? -6.372 -2.593 -10.919 1.00 81.31 202 ILE A C 1
ATOM 1575 O O . ILE A 1 202 ? -5.859 -3.536 -11.515 1.00 81.31 202 ILE A O 1
ATOM 1579 N N . ARG A 1 203 ? -7.349 -1.868 -11.478 1.00 79.25 203 ARG A N 1
ATOM 1580 C CA . ARG A 1 203 ? -7.873 -2.163 -12.818 1.00 79.25 203 ARG A CA 1
ATOM 1581 C C . ARG A 1 203 ? -6.803 -1.981 -13.895 1.00 79.25 203 ARG A C 1
ATOM 1583 O O . ARG A 1 203 ? -6.681 -2.804 -14.799 1.00 79.25 203 ARG A O 1
ATOM 1590 N N . THR A 1 204 ? -6.029 -0.903 -13.795 1.00 77.56 204 THR A N 1
ATOM 1591 C CA . THR A 1 204 ? -4.949 -0.601 -14.744 1.00 77.56 204 THR A CA 1
ATOM 1592 C C . THR A 1 204 ? -3.811 -1.615 -14.622 1.00 77.56 204 THR A C 1
ATOM 1594 O O . THR A 1 204 ? -3.301 -2.090 -15.633 1.00 77.56 204 THR A O 1
ATOM 1597 N N . SER A 1 205 ? -3.428 -1.994 -13.401 1.00 76.56 205 SER A N 1
ATOM 1598 C CA . SER A 1 205 ? -2.366 -2.978 -13.181 1.00 76.56 205 SER A CA 1
ATOM 1599 C C . SER A 1 205 ? -2.772 -4.388 -13.615 1.00 76.56 205 SER A C 1
ATOM 1601 O O . SER A 1 205 ? -1.953 -5.092 -14.206 1.00 76.56 205 SER A O 1
ATOM 1603 N N . LEU A 1 206 ? -4.041 -4.766 -13.434 1.00 80.38 206 LEU A N 1
ATOM 1604 C CA . LEU A 1 206 ? -4.589 -6.015 -13.964 1.00 80.38 206 LEU A CA 1
ATOM 1605 C C . LEU A 1 206 ? -4.569 -6.039 -15.498 1.00 80.38 206 LEU A C 1
ATOM 1607 O O . LEU A 1 206 ? -4.161 -7.036 -16.089 1.00 80.38 206 LEU A O 1
ATOM 1611 N N . LEU A 1 207 ? -4.955 -4.936 -16.151 1.00 80.38 207 LEU A N 1
ATOM 1612 C CA . LEU A 1 207 ? -4.892 -4.829 -17.611 1.00 80.38 207 LEU A CA 1
ATOM 1613 C C . LEU A 1 207 ? -3.457 -4.962 -18.125 1.00 80.38 207 LEU A C 1
ATOM 1615 O O . LEU A 1 207 ? -3.248 -5.579 -19.162 1.00 80.38 207 LEU A O 1
ATOM 1619 N N . LEU A 1 208 ? -2.470 -4.422 -17.409 1.00 79.69 208 LEU A N 1
ATOM 1620 C CA . LEU A 1 208 ? -1.065 -4.606 -17.761 1.00 79.69 208 LEU A CA 1
ATOM 1621 C C . LEU A 1 208 ? -0.634 -6.077 -17.623 1.00 79.69 208 LEU A C 1
ATOM 1623 O O . LEU A 1 208 ? 0.006 -6.608 -18.525 1.00 79.69 208 LEU A O 1
ATOM 1627 N N . ALA A 1 209 ? -1.014 -6.745 -16.530 1.00 77.06 209 ALA A N 1
ATOM 1628 C CA . ALA A 1 209 ? -0.692 -8.157 -16.309 1.00 77.06 209 ALA A CA 1
ATOM 1629 C C . ALA A 1 209 ? -1.333 -9.082 -17.368 1.00 77.06 209 ALA A C 1
ATOM 1631 O O . ALA A 1 209 ? -0.707 -10.039 -17.835 1.00 77.06 209 ALA A O 1
ATOM 1632 N N . ALA A 1 210 ? -2.562 -8.771 -17.789 1.00 77.00 210 ALA A N 1
ATOM 1633 C CA . ALA A 1 210 ? -3.253 -9.472 -18.868 1.00 77.00 210 ALA A CA 1
ATOM 1634 C C . ALA A 1 210 ? -2.669 -9.119 -20.251 1.00 77.00 210 ALA A C 1
ATOM 1636 O O . ALA A 1 210 ? -2.340 -10.003 -21.033 1.00 77.00 210 ALA A O 1
ATOM 1637 N N . GLY A 1 211 ? -2.456 -7.833 -20.538 1.00 65.56 211 GLY A N 1
ATOM 1638 C CA . GLY A 1 211 ? -2.054 -7.298 -21.845 1.00 65.56 211 GLY A CA 1
ATOM 1639 C C . GLY A 1 211 ? -0.695 -7.768 -22.372 1.00 65.56 211 GLY A C 1
ATOM 1640 O O . GLY A 1 211 ? -0.459 -7.690 -23.577 1.00 65.56 211 GLY A O 1
ATOM 1641 N N . SER A 1 212 ? 0.158 -8.349 -21.525 1.00 58.56 212 SER A N 1
ATOM 1642 C CA . SER A 1 212 ? 1.344 -9.099 -21.969 1.00 58.56 212 SER A CA 1
ATOM 1643 C C . SER A 1 212 ? 1.019 -10.347 -22.824 1.00 58.56 212 SER A C 1
ATOM 1645 O O . SER A 1 212 ? 1.937 -11.062 -23.208 1.00 58.56 212 SER A O 1
ATOM 1647 N N . ASP A 1 213 ? -0.258 -10.623 -23.130 1.00 49.88 213 ASP A N 1
ATOM 1648 C CA . ASP A 1 213 ? -0.735 -11.708 -24.010 1.00 49.88 213 ASP A CA 1
ATOM 1649 C C . ASP A 1 213 ? -0.518 -11.507 -25.519 1.00 49.88 213 ASP A C 1
ATOM 1651 O O . ASP A 1 213 ? -0.607 -12.468 -26.280 1.00 49.88 213 ASP A O 1
ATOM 1655 N N . ASN A 1 214 ? -0.233 -10.295 -25.997 1.00 44.41 214 ASN A N 1
ATOM 1656 C CA . ASN A 1 214 ? -0.416 -9.991 -27.424 1.00 44.41 214 ASN A CA 1
ATOM 1657 C C . ASN A 1 214 ? 0.752 -10.319 -28.374 1.00 44.41 214 ASN A C 1
ATOM 1659 O O . ASN A 1 214 ? 0.707 -9.902 -29.528 1.00 44.41 214 ASN A O 1
ATOM 1663 N N . ASN A 1 215 ? 1.768 -11.087 -27.968 1.00 43.94 215 ASN A N 1
ATOM 1664 C CA . ASN A 1 215 ? 2.798 -11.553 -28.906 1.00 43.94 215 ASN A CA 1
ATOM 1665 C C . ASN A 1 215 ? 3.205 -13.013 -28.642 1.00 43.94 215 ASN A C 1
ATOM 1667 O O . ASN A 1 215 ? 3.904 -13.300 -27.677 1.00 43.94 215 ASN A O 1
ATOM 1671 N N . ASN A 1 216 ? 2.834 -13.892 -29.583 1.00 44.88 216 ASN A N 1
ATOM 1672 C CA . ASN A 1 216 ? 3.114 -15.336 -29.699 1.00 44.88 216 ASN A CA 1
ATOM 1673 C C . ASN A 1 216 ? 2.217 -16.319 -28.930 1.00 44.88 216 ASN A C 1
ATOM 1675 O O . ASN A 1 216 ? 2.642 -16.975 -27.982 1.00 44.88 216 ASN A O 1
ATOM 1679 N N . SER A 1 217 ? 1.047 -16.600 -29.503 1.00 38.78 217 SER A N 1
ATOM 1680 C CA . SER A 1 217 ? 0.437 -17.930 -29.440 1.00 38.78 217 SER A CA 1
ATOM 1681 C C . SER A 1 217 ? 0.767 -18.731 -30.708 1.00 38.78 217 SER A C 1
ATOM 1683 O O . SER A 1 217 ? 0.010 -18.781 -31.672 1.00 38.78 217 SER A O 1
ATOM 1685 N N . SER A 1 218 ? 1.912 -19.414 -30.705 1.00 39.19 218 SER A N 1
ATOM 1686 C CA . SER A 1 218 ? 2.110 -20.593 -31.558 1.00 39.19 218 SER A CA 1
ATOM 1687 C C . SER A 1 218 ? 3.096 -21.547 -30.891 1.00 39.19 218 SER A C 1
ATOM 1689 O O . SER A 1 218 ? 4.311 -21.371 -30.981 1.00 39.19 218 SER A O 1
ATOM 1691 N N . GLY A 1 219 ? 2.563 -22.547 -30.194 1.00 36.53 219 GLY A N 1
ATOM 1692 C CA . GLY A 1 219 ? 3.359 -23.600 -29.572 1.00 36.53 219 GLY A CA 1
ATOM 1693 C C . GLY A 1 219 ? 2.537 -24.458 -28.623 1.00 36.53 219 GLY A C 1
ATOM 1694 O O . GLY A 1 219 ? 2.671 -24.334 -27.412 1.00 36.53 219 GLY A O 1
ATOM 1695 N N . GLY A 1 220 ? 1.677 -25.315 -29.177 1.00 42.09 220 GLY A N 1
ATOM 1696 C CA . GLY A 1 220 ? 1.087 -26.416 -28.425 1.00 42.09 220 GLY A CA 1
ATOM 1697 C C . GLY A 1 220 ? 2.179 -27.384 -27.970 1.00 42.09 220 GLY A C 1
ATOM 1698 O O . GLY A 1 220 ? 2.949 -27.891 -28.781 1.00 42.09 220 GLY A O 1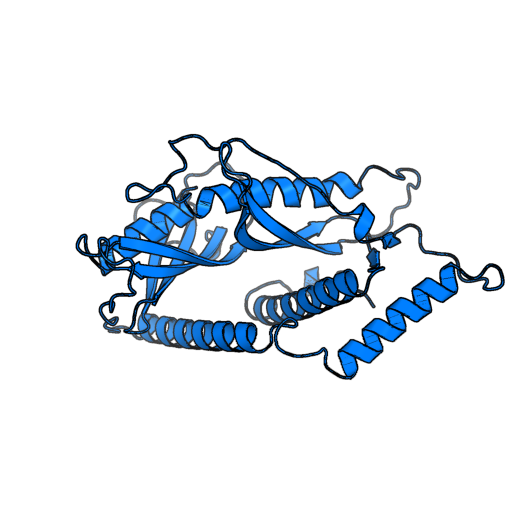
ATOM 1699 N N . GLY A 1 221 ? 2.244 -27.632 -26.668 1.00 34.50 221 GLY A N 1
ATOM 1700 C CA . GLY A 1 221 ? 3.089 -28.649 -26.058 1.00 34.50 221 GLY A CA 1
ATOM 1701 C C . GLY A 1 221 ? 2.675 -28.804 -24.603 1.00 34.50 221 GLY A C 1
ATOM 1702 O O . GLY A 1 221 ? 2.646 -27.817 -23.875 1.00 34.50 221 GLY A O 1
ATOM 1703 N N . GLY A 1 222 ? 2.300 -30.020 -24.200 1.00 38.00 222 GLY A N 1
ATOM 1704 C CA . GLY A 1 222 ? 1.834 -30.365 -22.852 1.00 38.00 222 GLY A CA 1
ATOM 1705 C C . GLY A 1 222 ? 2.927 -30.268 -21.784 1.00 38.00 222 GLY A C 1
ATOM 1706 O O . GLY A 1 222 ? 3.307 -31.274 -21.197 1.00 38.00 222 GLY A O 1
ATOM 1707 N N . GLY A 1 223 ? 3.449 -29.064 -21.555 1.00 47.47 223 GLY A N 1
ATOM 1708 C CA . GLY A 1 223 ? 4.292 -28.728 -20.414 1.00 47.47 223 GLY A CA 1
ATOM 1709 C C . GLY A 1 223 ? 3.441 -28.282 -19.227 1.00 47.47 223 GLY A C 1
ATOM 1710 O O . GLY A 1 223 ? 2.385 -27.674 -19.401 1.00 47.47 223 GLY A O 1
ATOM 1711 N N . THR A 1 224 ? 3.907 -28.580 -18.016 1.00 55.12 224 THR A N 1
ATOM 1712 C CA . THR A 1 224 ? 3.383 -28.049 -16.750 1.00 55.12 224 THR A CA 1
ATOM 1713 C C . THR A 1 224 ? 3.079 -26.551 -16.871 1.00 55.12 224 THR A C 1
ATOM 1715 O O . THR A 1 224 ? 3.940 -25.779 -17.299 1.00 55.12 224 THR A O 1
ATOM 1718 N N . ARG A 1 225 ? 1.849 -26.133 -16.524 1.00 56.53 225 ARG A N 1
ATOM 1719 C CA . ARG A 1 225 ? 1.460 -24.711 -16.508 1.00 56.53 225 ARG A CA 1
ATOM 1720 C C . ARG A 1 225 ? 2.421 -23.963 -15.586 1.00 56.53 225 ARG A C 1
ATOM 1722 O O . ARG A 1 225 ? 2.439 -24.207 -14.384 1.00 56.53 225 ARG A O 1
ATOM 1729 N N . LYS A 1 226 ? 3.248 -23.089 -16.158 1.00 69.50 226 LYS A N 1
ATOM 1730 C CA . LYS A 1 226 ? 4.183 -22.265 -15.394 1.00 69.50 226 LYS A CA 1
ATOM 1731 C C . LYS A 1 226 ? 3.469 -20.998 -14.955 1.00 69.50 226 LYS A C 1
ATOM 1733 O O . LYS A 1 226 ? 3.024 -20.219 -15.795 1.00 69.50 226 LYS A O 1
ATOM 1738 N N . PHE A 1 227 ? 3.393 -20.796 -13.649 1.00 77.31 227 PHE A N 1
ATOM 1739 C CA . PHE A 1 227 ? 2.908 -19.556 -13.068 1.00 77.31 227 PHE A CA 1
ATOM 1740 C C . PHE A 1 227 ? 4.096 -18.648 -12.753 1.00 77.31 227 PHE A C 1
ATOM 1742 O O . PHE A 1 227 ? 5.084 -19.096 -12.170 1.00 77.31 227 PHE A O 1
ATOM 1749 N N . THR A 1 228 ? 3.989 -17.369 -13.108 1.00 81.06 228 THR A N 1
ATOM 1750 C CA . THR A 1 228 ? 4.954 -16.334 -12.730 1.00 81.06 228 THR A CA 1
ATOM 1751 C C . THR A 1 228 ? 4.284 -15.320 -11.820 1.00 81.06 228 THR A C 1
ATOM 1753 O O . THR A 1 228 ? 3.199 -14.808 -12.105 1.00 81.06 228 THR A O 1
ATOM 1756 N N . LYS A 1 229 ? 4.962 -14.998 -10.721 1.00 83.44 229 LYS A N 1
ATOM 1757 C CA . LYS A 1 229 ? 4.589 -13.897 -9.837 1.00 83.44 229 LYS A CA 1
ATOM 1758 C C . LYS A 1 229 ? 5.058 -12.581 -10.454 1.00 83.44 229 LYS A C 1
ATOM 1760 O O . LYS A 1 229 ? 6.255 -12.367 -10.586 1.00 83.44 229 LYS A O 1
ATOM 1765 N N . VAL A 1 230 ? 4.133 -11.701 -10.818 1.00 85.75 230 VAL A N 1
ATOM 1766 C CA . VAL A 1 230 ? 4.426 -10.400 -11.432 1.00 85.75 230 VAL A CA 1
ATOM 1767 C C . VAL A 1 230 ? 4.127 -9.291 -10.436 1.00 85.75 230 VAL A C 1
ATOM 1769 O O . VAL A 1 230 ? 3.026 -9.216 -9.890 1.00 85.75 230 VAL A O 1
ATOM 1772 N N . GLN A 1 231 ? 5.093 -8.401 -10.219 1.00 87.88 231 GLN A N 1
ATOM 1773 C CA . GLN A 1 231 ? 4.897 -7.206 -9.408 1.00 87.88 231 GLN A CA 1
ATOM 1774 C C . GLN A 1 231 ? 4.703 -5.982 -10.303 1.00 87.88 231 GLN A C 1
ATOM 1776 O O . GLN A 1 231 ? 5.536 -5.681 -11.154 1.00 87.88 231 GLN A O 1
ATOM 1781 N N . VAL A 1 232 ? 3.608 -5.256 -10.089 1.00 89.12 232 VAL A N 1
ATOM 1782 C CA . VAL A 1 232 ? 3.256 -4.054 -10.845 1.00 89.12 232 VAL A CA 1
ATOM 1783 C C . VAL A 1 232 ? 3.277 -2.846 -9.921 1.00 89.12 232 VAL A C 1
ATOM 1785 O O . VAL A 1 232 ? 2.528 -2.779 -8.945 1.00 89.12 232 VAL A O 1
ATOM 1788 N N . ARG A 1 233 ? 4.119 -1.866 -10.252 1.00 90.12 233 ARG A N 1
ATOM 1789 C CA . ARG A 1 233 ? 4.143 -0.554 -9.602 1.00 90.12 233 ARG A CA 1
ATOM 1790 C C . ARG A 1 233 ? 3.224 0.410 -10.349 1.00 90.12 233 ARG A C 1
ATOM 1792 O O . ARG A 1 233 ? 3.328 0.547 -11.564 1.00 90.12 233 ARG A O 1
ATOM 1799 N N . VAL A 1 234 ? 2.368 1.112 -9.614 1.00 88.81 234 VAL A N 1
ATOM 1800 C CA . VAL A 1 234 ? 1.481 2.151 -10.146 1.00 88.81 234 VAL A CA 1
ATOM 1801 C C . VAL A 1 234 ? 1.781 3.473 -9.451 1.00 88.81 234 VAL A C 1
ATOM 1803 O O . VAL A 1 234 ? 1.522 3.637 -8.259 1.00 88.81 234 VAL A O 1
ATOM 1806 N N . ASP A 1 235 ? 2.323 4.426 -10.204 1.00 88.50 235 ASP A N 1
ATOM 1807 C CA . ASP A 1 235 ? 2.541 5.797 -9.747 1.00 88.50 235 ASP A CA 1
ATOM 1808 C C . ASP A 1 235 ? 1.313 6.656 -10.074 1.00 88.50 235 ASP A C 1
ATOM 1810 O O . ASP A 1 235 ? 1.017 6.922 -11.242 1.00 88.50 235 ASP A O 1
ATOM 1814 N N . SER A 1 236 ? 0.606 7.120 -9.042 1.00 84.81 236 SER A N 1
ATOM 1815 C CA . SER A 1 236 ? -0.602 7.934 -9.194 1.00 84.81 236 SER A CA 1
ATOM 1816 C C . SER A 1 236 ? -0.298 9.422 -8.999 1.00 84.81 236 SER A C 1
ATOM 1818 O O . SER A 1 236 ? 0.490 9.823 -8.132 1.00 84.81 236 SER A O 1
ATOM 1820 N N . LYS A 1 237 ? -0.905 10.264 -9.843 1.00 85.62 237 LYS A N 1
ATOM 1821 C CA . LYS A 1 237 ? -0.764 11.725 -9.805 1.00 85.62 237 LYS A CA 1
ATOM 1822 C C . LYS A 1 237 ? -2.105 12.378 -10.087 1.00 85.62 237 LYS A C 1
ATOM 1824 O O . LYS A 1 237 ? -2.806 11.983 -11.015 1.00 85.62 237 LYS A O 1
ATOM 1829 N N . VAL A 1 238 ? -2.400 13.436 -9.347 1.00 82.88 238 VAL A N 1
ATOM 1830 C CA . VAL A 1 238 ? -3.554 14.300 -9.585 1.00 82.88 238 VAL A CA 1
ATOM 1831 C C . VAL A 1 238 ? -3.082 15.550 -10.286 1.00 82.88 238 VAL A C 1
ATOM 1833 O O . VAL A 1 238 ? -2.101 16.181 -9.886 1.00 82.88 238 VAL A O 1
ATOM 1836 N N . ARG A 1 239 ? -3.779 15.886 -11.362 1.00 82.56 239 ARG A N 1
ATOM 1837 C CA . ARG A 1 239 ? -3.551 17.095 -12.133 1.00 82.56 239 ARG A CA 1
ATOM 1838 C C . ARG A 1 239 ? -4.800 17.951 -12.018 1.00 82.56 239 ARG A C 1
ATOM 1840 O O . ARG A 1 239 ? -5.895 17.450 -12.258 1.00 82.56 239 ARG A O 1
ATOM 1847 N N . ASP A 1 240 ? -4.613 19.209 -11.655 1.00 78.62 240 ASP A N 1
ATOM 1848 C CA . ASP A 1 240 ? -5.687 20.188 -11.734 1.00 78.62 240 ASP A CA 1
ATOM 1849 C C . ASP A 1 240 ? -5.979 20.485 -13.219 1.00 78.62 240 ASP A C 1
ATOM 1851 O O . ASP A 1 240 ? -5.065 20.561 -14.047 1.00 78.62 240 ASP A O 1
ATOM 1855 N N . ALA A 1 241 ? -7.259 20.542 -13.582 1.00 74.88 241 ALA A N 1
ATOM 1856 C CA . ALA A 1 241 ? -7.678 20.774 -14.959 1.00 74.88 241 ALA A CA 1
ATOM 1857 C C . ALA A 1 241 ? -7.335 22.200 -15.413 1.00 74.88 241 ALA A C 1
ATOM 1859 O O . ALA A 1 241 ? -6.952 22.400 -16.565 1.00 74.88 241 ALA A O 1
ATOM 1860 N N . GLU A 1 242 ? -7.429 23.166 -14.499 1.00 74.94 242 GLU A N 1
ATOM 1861 C CA . GLU A 1 242 ? -7.213 24.584 -14.785 1.00 74.94 242 GLU A CA 1
ATOM 1862 C C . GLU A 1 242 ? -5.766 24.996 -14.524 1.00 74.94 242 GLU A C 1
ATOM 1864 O O . GLU A 1 242 ? -5.233 25.893 -15.177 1.00 74.94 242 GLU A O 1
ATOM 1869 N N . HIS A 1 243 ? -5.103 24.354 -13.562 1.00 62.75 243 HIS A N 1
ATOM 1870 C CA . HIS A 1 243 ? -3.730 24.673 -13.187 1.00 62.75 243 HIS A CA 1
ATOM 1871 C C . HIS A 1 243 ? -2.807 23.519 -13.592 1.00 62.75 243 HIS A C 1
ATOM 1873 O O . HIS A 1 243 ? -2.939 22.401 -13.113 1.00 62.75 243 HIS A O 1
ATOM 1879 N N . THR A 1 244 ? -1.786 23.768 -14.422 1.00 71.19 244 THR A N 1
ATOM 1880 C CA . THR A 1 244 ? -0.824 22.742 -14.911 1.00 71.19 244 THR A CA 1
ATOM 1881 C C . THR A 1 244 ? -0.011 22.039 -13.797 1.00 71.19 244 THR A C 1
ATOM 1883 O O . THR A 1 244 ? 0.841 21.189 -14.063 1.00 71.19 244 THR A O 1
ATOM 1886 N N . THR A 1 245 ? -0.288 22.342 -12.530 1.00 80.81 245 THR A N 1
ATOM 1887 C CA . THR A 1 245 ? 0.305 21.703 -11.358 1.00 80.81 245 THR A CA 1
ATOM 1888 C C . THR A 1 245 ? -0.100 20.228 -11.257 1.00 80.81 245 THR A C 1
ATOM 1890 O O . THR A 1 245 ? -1.256 19.844 -11.446 1.00 80.81 245 THR A O 1
ATOM 1893 N N . LYS A 1 246 ? 0.887 19.375 -10.965 1.00 80.88 246 LYS A N 1
ATOM 1894 C CA . LYS A 1 246 ? 0.705 17.939 -10.731 1.00 80.88 246 LYS A CA 1
ATOM 1895 C C . LYS A 1 246 ? 1.121 17.631 -9.302 1.00 80.88 246 LYS A C 1
ATOM 1897 O O . LYS A 1 246 ? 2.260 17.907 -8.933 1.00 80.88 246 LYS A O 1
ATOM 1902 N N . LYS A 1 247 ? 0.226 17.032 -8.522 1.00 81.56 247 LYS A N 1
ATOM 1903 C CA . LYS A 1 247 ? 0.499 16.581 -7.155 1.00 81.56 247 LYS A CA 1
ATOM 1904 C C . LYS A 1 247 ? 0.556 15.049 -7.129 1.00 81.56 247 LYS A C 1
ATOM 1906 O O . LYS A 1 247 ? -0.376 14.412 -7.622 1.00 81.56 247 LYS A O 1
ATOM 1911 N N . PRO A 1 248 ? 1.637 14.432 -6.623 1.00 81.31 248 PRO A N 1
ATOM 1912 C CA . PRO A 1 248 ? 1.683 12.983 -6.461 1.00 81.31 248 PRO A CA 1
ATOM 1913 C C . PRO A 1 248 ? 0.686 12.554 -5.379 1.00 81.31 248 PRO A C 1
ATOM 1915 O O . PRO A 1 248 ? 0.642 13.162 -4.313 1.00 81.31 248 PRO A O 1
ATOM 1918 N N . THR A 1 249 ? -0.113 11.525 -5.655 1.00 76.94 249 THR A N 1
ATOM 1919 C CA . THR A 1 249 ? -1.093 10.977 -4.697 1.00 76.94 249 THR A CA 1
ATOM 1920 C C . THR A 1 249 ? -0.608 9.726 -3.995 1.00 76.94 249 THR A C 1
ATOM 1922 O O . THR A 1 249 ? -1.098 9.409 -2.918 1.00 76.94 249 THR A O 1
ATOM 1925 N N . GLY A 1 250 ? 0.356 9.018 -4.577 1.00 80.62 250 GLY A N 1
ATOM 1926 C CA . GLY A 1 250 ? 0.932 7.833 -3.962 1.00 80.62 250 GLY A CA 1
ATOM 1927 C C . GLY A 1 250 ? 1.520 6.874 -4.982 1.00 80.62 250 GLY A C 1
ATOM 1928 O O . GLY A 1 250 ? 1.389 7.056 -6.195 1.00 80.62 250 GLY A O 1
ATOM 1929 N N . VAL A 1 251 ? 2.170 5.841 -4.455 1.00 84.56 251 VAL A N 1
ATOM 1930 C CA . VAL A 1 251 ? 2.741 4.741 -5.230 1.00 84.56 251 VAL A CA 1
ATOM 1931 C C . VAL A 1 251 ? 2.179 3.441 -4.678 1.00 84.56 251 VAL A C 1
ATOM 1933 O O . VAL A 1 251 ? 2.326 3.158 -3.490 1.00 84.56 251 VAL A O 1
ATOM 1936 N N . PHE A 1 252 ? 1.556 2.652 -5.544 1.00 84.69 252 PHE A N 1
ATOM 1937 C CA . PHE A 1 252 ? 0.921 1.388 -5.190 1.00 84.69 252 PHE A CA 1
ATOM 1938 C C . PHE A 1 252 ? 1.705 0.232 -5.801 1.00 84.69 252 PHE A C 1
ATOM 1940 O O . PHE A 1 252 ? 2.206 0.339 -6.919 1.00 84.69 252 PHE A O 1
ATOM 1947 N N . HIS A 1 253 ? 1.818 -0.869 -5.064 1.00 86.62 253 HIS A N 1
ATOM 1948 C CA . HIS A 1 253 ? 2.512 -2.069 -5.519 1.00 86.62 253 HIS A CA 1
ATOM 1949 C C . HIS A 1 253 ? 1.532 -3.233 -5.466 1.00 86.62 253 HIS A C 1
ATOM 1951 O O . HIS A 1 253 ? 1.088 -3.618 -4.388 1.00 86.62 253 HIS A O 1
ATOM 1957 N N . TYR A 1 254 ? 1.209 -3.783 -6.629 1.00 85.56 254 TYR A N 1
ATOM 1958 C CA . TYR A 1 254 ? 0.328 -4.934 -6.770 1.00 85.56 254 TYR A CA 1
ATOM 1959 C C . TYR A 1 254 ? 1.149 -6.159 -7.135 1.00 85.56 254 TYR A C 1
ATOM 1961 O O . TYR A 1 254 ? 2.169 -6.056 -7.813 1.00 85.56 254 TYR A O 1
ATOM 1969 N N . THR A 1 255 ? 0.707 -7.318 -6.673 1.00 86.12 255 THR A N 1
ATOM 1970 C CA . THR A 1 255 ? 1.342 -8.598 -6.968 1.00 86.12 255 THR A CA 1
ATOM 1971 C C . THR A 1 255 ? 0.290 -9.511 -7.564 1.00 86.12 255 THR A C 1
ATOM 1973 O O . THR A 1 255 ? -0.749 -9.723 -6.949 1.00 86.12 255 THR A O 1
ATOM 1976 N N . PHE A 1 256 ? 0.564 -10.040 -8.749 1.00 83.44 256 PHE A N 1
ATOM 1977 C CA . PHE A 1 256 ? -0.331 -10.926 -9.479 1.00 83.44 256 PHE A CA 1
ATOM 1978 C C . PHE A 1 256 ? 0.348 -12.265 -9.718 1.00 83.44 256 PHE A C 1
ATOM 1980 O O . PHE A 1 256 ? 1.555 -12.320 -9.952 1.00 83.44 256 PHE A O 1
ATOM 1987 N N . LEU A 1 257 ? -0.433 -13.339 -9.690 1.00 82.56 257 LEU A N 1
ATOM 1988 C CA . LEU A 1 257 ? -0.009 -14.630 -10.206 1.00 82.56 257 LEU A CA 1
ATOM 1989 C C . LEU A 1 257 ? -0.551 -14.757 -11.629 1.00 82.56 257 LEU A C 1
ATOM 1991 O O . LEU A 1 257 ? -1.757 -14.656 -11.840 1.00 82.56 257 LEU A O 1
ATOM 1995 N N . VAL A 1 258 ? 0.340 -14.919 -12.602 1.00 82.38 258 VAL A N 1
ATOM 1996 C CA . VAL A 1 258 ? -0.011 -14.974 -14.025 1.00 82.38 258 VAL A CA 1
ATOM 1997 C C . VAL A 1 258 ? 0.389 -16.338 -14.575 1.00 82.38 258 VAL A C 1
ATOM 1999 O O . VAL A 1 258 ? 1.509 -16.785 -14.340 1.00 82.38 258 VAL A O 1
ATOM 2002 N N . GLU A 1 259 ? -0.493 -16.993 -15.331 1.00 81.19 259 GLU A N 1
ATOM 2003 C CA . GLU A 1 259 ? -0.238 -18.297 -15.975 1.00 81.19 259 GLU A CA 1
ATOM 2004 C C . GLU A 1 259 ? 0.672 -18.178 -17.215 1.00 81.19 259 GLU A C 1
ATOM 2006 O O . GLU A 1 259 ? 0.349 -18.648 -18.305 1.00 81.19 259 GLU A O 1
ATOM 2011 N N . LYS A 1 260 ? 1.791 -17.464 -17.091 1.00 75.25 260 LYS A N 1
ATOM 2012 C CA . LYS A 1 260 ? 2.741 -17.206 -18.178 1.00 75.25 260 LYS A CA 1
ATOM 2013 C C . LYS A 1 260 ? 4.156 -17.297 -17.637 1.00 75.25 260 LYS A C 1
ATOM 2015 O O . LYS A 1 260 ? 4.393 -16.985 -16.475 1.00 75.25 260 LYS A O 1
ATOM 2020 N N . ASP A 1 261 ? 5.105 -17.662 -18.488 1.00 81.19 261 ASP A N 1
ATOM 2021 C CA . ASP A 1 261 ? 6.540 -17.534 -18.220 1.00 81.19 261 ASP A CA 1
ATOM 2022 C C . ASP A 1 261 ? 6.977 -16.166 -18.769 1.00 81.19 261 ASP A C 1
ATOM 2024 O O . ASP A 1 261 ? 7.056 -15.998 -19.984 1.00 81.19 261 ASP A O 1
ATOM 2028 N N . VAL A 1 262 ? 7.148 -15.164 -17.896 1.00 81.31 262 VAL A N 1
ATOM 2029 C CA . VAL A 1 262 ? 7.485 -13.778 -18.278 1.00 81.31 262 VAL A CA 1
ATOM 2030 C C . VAL A 1 262 ? 8.647 -13.278 -17.430 1.00 81.31 262 VAL A C 1
ATOM 2032 O O . VAL A 1 262 ? 8.638 -13.409 -16.210 1.00 81.31 262 VAL A O 1
ATOM 2035 N N . GLN A 1 263 ? 9.631 -12.655 -18.070 1.00 83.62 263 GLN A N 1
ATOM 2036 C CA . GLN A 1 263 ? 10.755 -12.003 -17.409 1.00 83.62 263 GLN A CA 1
ATOM 2037 C C . GLN A 1 263 ? 10.865 -10.554 -17.873 1.00 83.62 263 GLN A C 1
ATOM 2039 O O . GLN A 1 263 ? 10.720 -10.261 -19.058 1.00 83.62 263 GLN A O 1
ATOM 2044 N N . VAL A 1 264 ? 11.148 -9.645 -16.940 1.00 87.69 264 VAL A N 1
ATOM 2045 C CA . VAL A 1 264 ? 11.294 -8.214 -17.229 1.00 87.69 264 VAL A CA 1
ATOM 2046 C C . VAL A 1 264 ? 12.735 -7.791 -16.978 1.00 87.69 264 VAL A C 1
ATOM 2048 O O . VAL A 1 264 ? 13.252 -7.996 -15.882 1.00 87.69 264 VAL A O 1
ATOM 2051 N N . MET A 1 265 ? 13.365 -7.177 -17.980 1.00 88.38 265 MET A N 1
ATOM 2052 C CA . MET A 1 265 ? 14.727 -6.647 -17.889 1.00 88.38 265 MET A CA 1
ATOM 2053 C C . MET A 1 265 ? 14.710 -5.108 -17.796 1.00 88.38 265 MET A C 1
ATOM 2055 O O . MET A 1 265 ? 14.189 -4.453 -18.711 1.00 88.38 265 MET A O 1
ATOM 2059 N N . PRO A 1 266 ? 15.269 -4.505 -16.728 1.00 92.00 266 PRO A N 1
ATOM 2060 C CA . PRO A 1 266 ? 15.499 -3.061 -16.653 1.00 92.00 266 PRO A CA 1
ATOM 2061 C C . PRO A 1 266 ? 16.568 -2.610 -17.664 1.00 92.00 266 PRO A C 1
ATOM 2063 O O . PRO A 1 266 ? 17.492 -3.357 -17.973 1.00 92.00 266 PRO A O 1
ATOM 2066 N N . GLN A 1 267 ? 16.452 -1.384 -18.186 1.00 88.88 267 GLN A N 1
ATOM 2067 C CA . GLN A 1 267 ? 17.407 -0.851 -19.174 1.00 88.88 267 GLN A CA 1
ATOM 2068 C C . GLN A 1 267 ? 18.140 0.392 -18.681 1.00 88.88 267 GLN A C 1
ATOM 2070 O O . GLN A 1 267 ? 19.333 0.553 -18.926 1.00 88.88 267 GLN A O 1
ATOM 2075 N N . SER A 1 268 ? 17.426 1.288 -18.006 1.00 90.62 268 SER A N 1
ATOM 2076 C CA . SER A 1 268 ? 17.993 2.513 -17.451 1.00 90.62 268 SER A CA 1
ATOM 2077 C C . SER A 1 268 ? 18.340 2.347 -15.974 1.00 90.62 268 SER A C 1
ATOM 2079 O O . SER A 1 268 ? 17.760 1.515 -15.278 1.00 90.62 268 SER A O 1
ATOM 2081 N N . TYR A 1 269 ? 19.235 3.193 -15.454 1.00 88.25 269 TYR A N 1
ATOM 2082 C CA . TYR A 1 269 ? 19.536 3.224 -14.017 1.00 88.25 269 TYR A CA 1
ATOM 2083 C C . TYR A 1 269 ? 18.272 3.412 -13.163 1.00 88.25 269 TYR A C 1
ATOM 2085 O O . TYR A 1 269 ? 18.109 2.750 -12.142 1.00 88.25 269 TYR A O 1
ATOM 2093 N N . SER A 1 270 ? 17.330 4.252 -13.609 1.00 88.69 270 SER A N 1
ATOM 2094 C CA . SER A 1 270 ? 16.035 4.399 -12.939 1.00 88.69 270 SER A CA 1
ATOM 2095 C C . SER A 1 270 ? 15.239 3.095 -12.903 1.00 88.69 270 SER A C 1
ATOM 2097 O O . SER A 1 270 ? 14.664 2.783 -11.863 1.00 88.69 270 SER A O 1
ATOM 2099 N N . ASP A 1 271 ? 15.241 2.313 -13.985 1.00 89.94 271 ASP A N 1
ATOM 2100 C CA . ASP A 1 271 ? 14.556 1.016 -14.024 1.00 89.94 271 ASP A CA 1
ATOM 2101 C C . ASP A 1 271 ? 15.209 0.031 -13.056 1.00 89.94 271 ASP A C 1
ATOM 2103 O O . ASP A 1 271 ? 14.505 -0.653 -12.319 1.00 89.94 271 ASP A O 1
ATOM 2107 N N . PHE A 1 272 ? 16.546 0.012 -12.989 1.00 90.12 272 PHE A N 1
ATOM 2108 C CA . PHE A 1 272 ? 17.280 -0.800 -12.018 1.00 90.12 272 PHE A CA 1
ATOM 2109 C C . PHE A 1 272 ? 16.897 -0.445 -10.582 1.00 90.12 272 PHE A C 1
ATOM 2111 O O . PHE A 1 272 ? 16.628 -1.341 -9.786 1.00 90.12 272 PHE A O 1
ATOM 2118 N N . MET A 1 273 ? 16.801 0.844 -10.246 1.00 90.25 273 MET A N 1
ATOM 2119 C CA . MET A 1 273 ? 16.385 1.263 -8.902 1.00 90.25 273 MET A CA 1
ATOM 2120 C C . MET A 1 273 ? 14.954 0.825 -8.581 1.00 90.25 273 MET A C 1
ATOM 2122 O O . MET A 1 273 ? 14.690 0.344 -7.479 1.00 90.25 273 MET A O 1
ATOM 2126 N N . ILE A 1 274 ? 14.025 0.958 -9.533 1.00 88.75 274 ILE A N 1
ATOM 2127 C CA . ILE A 1 274 ? 12.640 0.501 -9.348 1.00 88.75 274 ILE A CA 1
ATOM 2128 C C . ILE A 1 274 ? 12.597 -1.021 -9.187 1.00 88.75 274 ILE A C 1
ATOM 2130 O O . ILE A 1 274 ? 11.874 -1.522 -8.329 1.00 88.75 274 ILE A O 1
ATOM 2134 N N . TRP A 1 275 ? 13.384 -1.747 -9.977 1.00 89.69 275 TRP A N 1
ATOM 2135 C CA . TRP A 1 275 ? 13.459 -3.201 -9.938 1.00 89.69 275 TRP A CA 1
ATOM 2136 C C . TRP A 1 275 ? 14.040 -3.713 -8.610 1.00 89.69 275 TRP A C 1
ATOM 2138 O O . TRP A 1 275 ? 13.487 -4.634 -8.012 1.00 89.69 275 TRP A O 1
ATOM 2148 N N . VAL A 1 276 ? 15.096 -3.083 -8.083 1.00 88.94 276 VAL A N 1
ATOM 2149 C CA . VAL A 1 276 ? 15.661 -3.446 -6.770 1.00 88.94 276 VAL A CA 1
ATOM 2150 C C . VAL A 1 276 ? 14.676 -3.122 -5.641 1.00 88.94 276 VAL A C 1
ATOM 2152 O O . VAL A 1 276 ? 14.498 -3.940 -4.736 1.00 88.94 276 VAL A O 1
ATOM 2155 N N . ASP A 1 277 ? 13.974 -1.981 -5.696 1.00 86.88 277 ASP A N 1
ATOM 2156 C CA . ASP A 1 277 ? 12.915 -1.661 -4.721 1.00 86.88 277 ASP A CA 1
ATOM 2157 C C . ASP A 1 277 ? 11.792 -2.710 -4.748 1.00 86.88 277 ASP A C 1
ATOM 2159 O O . ASP A 1 277 ? 11.358 -3.198 -3.701 1.00 86.88 277 ASP A O 1
ATOM 2163 N N . ALA A 1 278 ? 11.366 -3.108 -5.949 1.00 86.19 278 ALA A N 1
ATOM 2164 C CA . ALA A 1 278 ? 10.395 -4.172 -6.167 1.00 86.19 278 ALA A CA 1
ATOM 2165 C C . ALA A 1 278 ? 10.881 -5.498 -5.546 1.00 86.19 278 ALA A C 1
ATOM 2167 O O . ALA A 1 278 ? 10.182 -6.079 -4.710 1.00 86.19 278 ALA A O 1
ATOM 2168 N N . LYS A 1 279 ? 12.129 -5.911 -5.814 1.00 85.38 279 LYS A N 1
ATOM 2169 C CA . LYS A 1 279 ? 12.737 -7.120 -5.228 1.00 85.38 279 LYS A CA 1
ATOM 2170 C C . LYS A 1 279 ? 12.747 -7.101 -3.699 1.00 85.38 279 LYS A C 1
ATOM 2172 O O . LYS A 1 279 ? 12.321 -8.078 -3.081 1.00 85.38 279 LYS A O 1
ATOM 2177 N N . ARG A 1 280 ? 13.149 -5.988 -3.073 1.00 84.25 280 ARG A N 1
ATOM 2178 C CA . ARG A 1 280 ? 13.116 -5.829 -1.603 1.00 84.25 280 ARG A CA 1
ATOM 2179 C C . ARG A 1 280 ? 11.708 -6.035 -1.045 1.00 84.25 280 ARG A C 1
ATOM 2181 O O . ARG A 1 280 ? 11.527 -6.716 -0.034 1.00 84.25 280 ARG A O 1
ATOM 2188 N N . ARG A 1 281 ? 10.698 -5.456 -1.701 1.00 80.75 281 ARG A N 1
ATOM 2189 C CA . ARG A 1 281 ? 9.290 -5.607 -1.302 1.00 80.75 281 ARG A CA 1
ATOM 2190 C C . ARG A 1 281 ? 8.817 -7.045 -1.469 1.00 80.75 281 ARG A C 1
ATOM 2192 O O . ARG A 1 281 ? 8.218 -7.578 -0.542 1.00 80.75 281 ARG A O 1
ATOM 2199 N N . ALA A 1 282 ? 9.125 -7.677 -2.600 1.00 79.81 282 ALA A N 1
ATOM 2200 C CA . ALA A 1 282 ? 8.742 -9.056 -2.881 1.00 79.81 282 ALA A CA 1
ATOM 2201 C C . ALA A 1 282 ? 9.321 -10.037 -1.847 1.00 79.81 282 ALA A C 1
ATOM 2203 O O . ALA A 1 282 ? 8.586 -10.880 -1.335 1.00 79.81 282 ALA A O 1
ATOM 2204 N N . GLN A 1 283 ? 10.592 -9.877 -1.464 1.00 79.69 283 GLN A N 1
ATOM 2205 C CA . GLN A 1 283 ? 11.225 -10.690 -0.418 1.00 79.69 283 GLN A CA 1
ATOM 2206 C C . GLN A 1 283 ? 10.538 -10.528 0.945 1.00 79.69 283 GLN A C 1
ATOM 2208 O O . GLN A 1 283 ? 10.319 -11.513 1.652 1.00 79.69 283 GLN A O 1
ATOM 2213 N N . ASN A 1 284 ? 10.153 -9.303 1.309 1.00 73.38 284 ASN A N 1
ATOM 2214 C CA . ASN A 1 284 ? 9.406 -9.058 2.544 1.00 73.38 284 ASN A CA 1
ATOM 2215 C C . ASN A 1 284 ? 8.008 -9.691 2.501 1.00 73.38 284 ASN A C 1
ATOM 2217 O O . ASN A 1 284 ? 7.563 -10.260 3.497 1.00 73.38 284 ASN A O 1
ATOM 2221 N N . THR A 1 285 ? 7.331 -9.644 1.350 1.00 67.88 285 THR A N 1
ATOM 2222 C CA . THR A 1 285 ? 6.041 -10.316 1.157 1.00 67.88 285 THR A CA 1
ATOM 2223 C C . THR A 1 285 ? 6.178 -11.837 1.262 1.00 67.88 285 THR A C 1
ATOM 2225 O O . THR A 1 285 ? 5.392 -12.452 1.977 1.00 67.88 285 THR A O 1
ATOM 2228 N N . ASN A 1 286 ? 7.183 -12.446 0.619 1.00 65.75 286 ASN A N 1
ATOM 2229 C CA . ASN A 1 286 ? 7.408 -13.899 0.651 1.00 65.75 286 ASN A CA 1
ATOM 2230 C C . ASN A 1 286 ? 7.637 -14.410 2.080 1.00 65.75 286 ASN A C 1
ATOM 2232 O O . ASN A 1 286 ? 7.022 -15.395 2.483 1.00 65.75 286 ASN A O 1
ATOM 2236 N N . LYS A 1 287 ? 8.445 -13.698 2.878 1.00 59.97 287 LYS A N 1
ATOM 2237 C CA . LYS A 1 287 ? 8.680 -14.042 4.292 1.00 59.97 287 LYS A CA 1
ATOM 2238 C C . LYS A 1 287 ? 7.398 -14.063 5.126 1.00 59.97 287 LYS A C 1
ATOM 2240 O O . LYS A 1 287 ? 7.294 -14.870 6.038 1.00 59.97 287 LYS A O 1
ATOM 2245 N N . SER A 1 288 ? 6.437 -13.194 4.812 1.00 51.06 288 SER A N 1
ATOM 2246 C CA . SER A 1 288 ? 5.164 -13.126 5.534 1.00 51.06 288 SER A CA 1
ATOM 2247 C C . SER A 1 288 ? 4.096 -14.097 5.017 1.00 51.06 288 SER A C 1
ATOM 2249 O O . SER A 1 288 ? 3.198 -14.434 5.781 1.00 51.06 288 SER A O 1
ATOM 2251 N N . LEU A 1 289 ? 4.160 -14.538 3.757 1.00 47.97 289 LEU A N 1
ATOM 2252 C CA . LEU A 1 289 ? 3.248 -15.562 3.221 1.00 47.97 289 LEU A CA 1
ATOM 2253 C C . LEU A 1 289 ? 3.626 -16.965 3.714 1.00 47.97 289 LEU A C 1
ATOM 2255 O O . LEU A 1 289 ? 2.756 -17.752 4.067 1.00 47.97 289 LEU A O 1
ATOM 2259 N N . LEU A 1 290 ? 4.926 -17.254 3.841 1.00 39.88 290 LEU A N 1
ATOM 2260 C CA . LEU A 1 290 ? 5.419 -18.520 4.402 1.00 39.88 290 LEU A CA 1
ATOM 2261 C C . LEU A 1 290 ? 5.011 -18.739 5.871 1.00 39.88 290 LEU A C 1
ATOM 2263 O O . LEU A 1 290 ? 5.025 -19.873 6.339 1.00 39.88 290 LEU A O 1
ATOM 2267 N N . SER A 1 291 ? 4.641 -17.678 6.597 1.00 38.50 291 SER A N 1
ATOM 2268 C CA . SER A 1 291 ? 4.163 -17.760 7.982 1.00 38.50 291 SER A CA 1
ATOM 2269 C C . SER A 1 291 ? 2.643 -17.921 8.126 1.00 38.50 291 SER A C 1
ATOM 2271 O O . SER A 1 291 ? 2.186 -18.056 9.255 1.00 38.50 291 SER A O 1
ATOM 2273 N N . GLY A 1 292 ? 1.862 -17.874 7.037 1.00 38.19 292 GLY A N 1
ATOM 2274 C CA . GLY A 1 292 ? 0.403 -17.697 7.099 1.00 38.19 292 GLY A CA 1
ATOM 2275 C C . GLY A 1 292 ? -0.418 -18.501 6.090 1.00 38.19 292 GLY A C 1
ATOM 2276 O O . GLY A 1 292 ? -1.398 -17.974 5.607 1.00 38.19 292 GLY A O 1
ATOM 2277 N N . ILE A 1 293 ? -0.066 -19.765 5.821 1.00 34.00 293 ILE A N 1
ATOM 2278 C CA . ILE A 1 293 ? -0.849 -20.718 4.998 1.00 34.00 293 ILE A CA 1
ATOM 2279 C C . ILE A 1 293 ? -0.655 -20.553 3.477 1.00 34.00 293 ILE A C 1
ATOM 2281 O O . ILE A 1 293 ? -1.347 -19.808 2.798 1.00 34.00 293 ILE A O 1
ATOM 2285 N N . MET A 1 294 ? 0.243 -21.375 2.929 1.00 32.81 294 MET A N 1
ATOM 2286 C CA . MET A 1 294 ? 0.047 -22.087 1.659 1.00 32.81 294 MET A CA 1
ATOM 2287 C C . MET A 1 294 ? 0.674 -23.477 1.838 1.00 32.81 294 MET A C 1
ATOM 2289 O O . MET A 1 294 ? 1.821 -23.582 2.279 1.00 32.81 294 MET A O 1
ATOM 2293 N N . GLU A 1 295 ? -0.083 -24.540 1.555 1.00 33.72 295 GLU A N 1
ATOM 2294 C CA . GLU A 1 295 ? 0.419 -25.918 1.561 1.00 33.72 295 GLU A CA 1
ATOM 2295 C C . GLU A 1 295 ? 1.697 -26.037 0.722 1.00 33.72 295 GLU A C 1
ATOM 2297 O O . GLU A 1 295 ? 1.766 -25.577 -0.422 1.00 33.72 295 GLU A O 1
ATOM 2302 N N . LYS A 1 296 ? 2.701 -26.705 1.303 1.00 35.09 296 LYS A N 1
ATOM 2303 C CA . LYS A 1 296 ? 3.981 -27.043 0.662 1.00 35.09 296 LYS A CA 1
ATOM 2304 C C . LYS A 1 296 ? 3.812 -27.733 -0.700 1.00 35.09 296 LYS A C 1
ATOM 2306 O O . LYS A 1 296 ? 4.679 -27.566 -1.549 1.00 35.09 296 LYS A O 1
ATOM 2311 N N . ASP A 1 297 ? 2.693 -28.417 -0.931 1.00 31.42 297 ASP A N 1
ATOM 2312 C CA . ASP A 1 297 ? 2.461 -29.229 -2.131 1.00 31.42 297 ASP A CA 1
ATOM 2313 C C . ASP A 1 297 ? 2.107 -28.411 -3.388 1.00 31.42 297 ASP A C 1
ATOM 2315 O O . ASP A 1 297 ? 2.203 -28.920 -4.501 1.00 31.42 297 ASP A O 1
ATOM 2319 N N . SER A 1 298 ? 1.762 -27.122 -3.253 1.00 35.81 298 SER A N 1
ATOM 2320 C CA . SER A 1 298 ? 1.486 -26.232 -4.402 1.00 35.81 298 SER A CA 1
ATOM 2321 C C . SER A 1 298 ? 2.708 -25.427 -4.876 1.00 35.81 298 SER A C 1
ATOM 2323 O O . SER A 1 298 ? 2.613 -24.658 -5.834 1.00 35.81 298 SER A O 1
ATOM 2325 N N . LEU A 1 299 ? 3.847 -25.554 -4.185 1.00 40.38 299 LEU A N 1
ATOM 2326 C CA . LEU A 1 299 ? 5.069 -24.777 -4.434 1.00 40.38 299 LEU A CA 1
ATOM 2327 C C . LEU A 1 299 ? 6.068 -25.484 -5.363 1.00 40.38 299 LEU A C 1
ATOM 2329 O O . LEU A 1 299 ? 7.011 -24.836 -5.827 1.00 40.38 299 LEU A O 1
ATOM 2333 N N . ASP A 1 300 ? 5.844 -26.758 -5.699 1.00 30.42 300 ASP A N 1
ATOM 2334 C CA . ASP A 1 300 ? 6.663 -27.504 -6.660 1.00 30.42 300 ASP A CA 1
ATOM 2335 C C . ASP A 1 300 ? 6.404 -27.005 -8.092 1.00 30.42 300 ASP A C 1
ATOM 2337 O O . ASP A 1 300 ? 5.609 -27.541 -8.862 1.00 30.42 300 ASP A O 1
ATOM 2341 N N . GLY A 1 301 ? 7.082 -25.910 -8.446 1.00 40.75 301 GLY A N 1
ATOM 2342 C CA . GLY A 1 301 ? 7.061 -25.316 -9.785 1.00 40.75 301 GLY A CA 1
ATOM 2343 C C . GLY A 1 301 ? 6.958 -23.791 -9.826 1.00 40.75 301 GLY A C 1
ATOM 2344 O O . GLY A 1 301 ? 7.100 -23.213 -10.906 1.00 40.75 301 GLY A O 1
ATOM 2345 N N . ILE A 1 302 ? 6.753 -23.120 -8.685 1.00 39.84 302 ILE A N 1
ATOM 2346 C CA . ILE A 1 302 ? 6.712 -21.653 -8.624 1.00 39.84 302 ILE A CA 1
ATOM 2347 C C . ILE A 1 302 ? 8.150 -21.127 -8.625 1.00 39.84 302 ILE A C 1
ATOM 2349 O O . ILE A 1 302 ? 8.824 -21.096 -7.598 1.00 39.84 302 ILE A O 1
ATOM 2353 N N . LYS A 1 303 ? 8.636 -20.688 -9.791 1.00 42.56 303 LYS A N 1
ATOM 2354 C CA . LYS A 1 303 ? 9.860 -19.881 -9.852 1.00 42.56 303 LYS A CA 1
ATOM 2355 C C . LYS A 1 303 ? 9.585 -18.530 -9.198 1.00 42.56 303 LYS A C 1
ATOM 2357 O O . LYS A 1 303 ? 8.576 -17.892 -9.506 1.00 42.56 303 LYS A O 1
ATOM 2362 N N . GLU A 1 304 ? 10.480 -18.074 -8.321 1.00 40.31 304 GLU A N 1
ATOM 2363 C CA . GLU A 1 304 ? 10.429 -16.708 -7.803 1.00 40.31 304 GLU A CA 1
ATOM 2364 C C . GLU A 1 304 ? 10.481 -15.732 -8.988 1.00 40.31 304 GLU A C 1
ATOM 2366 O O . GLU A 1 304 ? 11.512 -15.541 -9.627 1.00 40.31 304 GLU A O 1
ATOM 2371 N N . GLY A 1 305 ? 9.337 -15.127 -9.312 1.00 41.34 305 GLY A N 1
ATOM 2372 C CA . GLY A 1 305 ? 9.171 -14.158 -10.398 1.00 41.34 305 GLY A CA 1
ATOM 2373 C C . GLY A 1 305 ? 9.808 -12.795 -10.111 1.00 41.34 305 GLY A C 1
ATOM 2374 O O . GLY A 1 305 ? 9.241 -11.761 -10.441 1.00 41.34 305 GLY A O 1
ATOM 2375 N N . VAL A 1 306 ? 10.982 -12.784 -9.483 1.00 40.00 306 VAL A N 1
ATOM 2376 C CA . VAL A 1 306 ? 11.902 -11.643 -9.449 1.00 40.00 306 VAL A CA 1
ATOM 2377 C C . VAL A 1 306 ? 13.308 -12.187 -9.736 1.00 40.00 306 VAL A C 1
ATOM 2379 O O . VAL A 1 306 ? 14.183 -12.136 -8.879 1.00 40.00 306 VAL A O 1
ATOM 2382 N N . THR A 1 307 ? 13.427 -12.798 -10.923 1.00 45.81 307 THR A N 1
ATOM 2383 C CA . THR A 1 307 ? 14.591 -13.431 -11.588 1.00 45.81 307 THR A CA 1
ATOM 2384 C C . THR A 1 307 ? 15.848 -13.726 -10.759 1.00 45.81 307 THR A C 1
ATOM 2386 O O . THR A 1 307 ? 16.497 -12.821 -10.225 1.00 45.81 307 THR A O 1
ATOM 2389 N N . GLU A 1 308 ? 16.290 -14.981 -10.866 1.00 29.64 308 GLU A N 1
ATOM 2390 C CA . GLU A 1 308 ? 17.629 -15.293 -11.403 1.00 29.64 308 GLU A CA 1
ATOM 2391 C C . GLU A 1 308 ? 17.646 -15.175 -12.946 1.00 29.64 308 GLU A C 1
ATOM 2393 O O . GLU A 1 308 ? 16.612 -15.508 -13.578 1.00 29.64 308 GLU A O 1
#

Radius of gyration: 22.19 Å; chains: 1; bounding box: 57×55×61 Å

Secondary structure (DSSP, 8-state):
-HHHHHHHHHHHHHH-TTSEEEEEEEEEEEE-S---S---EEEEEEEEEE-SSSEEEEEEEEEEPPSTTPPPPGGGEEEEEEEEEEEE-TTT--B-PPPPPP--SHHHHHHHHHHHHHHHHHHHHHHT-TTTSPPPHHHHHHHHHHHHHHHHHH-TT---PPPTTEEEGGGG------PPPGGGB-TTSSPBPTHHHHHHHHHHHHHHHHHTTSS------------EEEEEEEEEEEE-SSS--EEEEEEEEEEEEESS--EEE--SHHHHHHHHHHHHHHHHHHHHHTTS---GGG-TT-B-SS--

pLDDT: mean 78.88, std 15.49, range [29.64, 93.81]